Protein AF-A0A936U3F9-F1 (afdb_monomer_lite)

pLDDT: mean 89.73, std 9.62, range [52.22, 98.62]

Sequence (298 aa):
MALIRFLLDQEIAARRAGSDRVAGDTLSVLSILLMELGDASDTSRFWRAKRANFDTWAGGYDIEFVFTWCSASEVLQLLLPDAMSDEVAVLQSRITAPDPDAQAVWRSEVAARYPRSLSTFDDDTAELWAELFGDREGQERFGLLNAPTAESRAYLYRRLERFGDAMLCWQEAAKQATTSWDKVSHLSNAISDAAKAGVVSLEDVAEIDRLRADIPSWQQVGLGRSATQGCYELAIASTDPKIGRPLWQTAERWRAGLTSFSLVGLEAAREAAARWGDPADVARLDVAVEAERARIAR

Radius of gyration: 23.7 Å; chains: 1; bounding box: 53×41×67 Å

Secondary structure (DSSP, 8-state):
-HHHHHHHHHHHHHHHHSS--S--HHHHHHHHHHHHH--GGGHHHHHHHHHHSS-TTTSSS-GGGTTSS--HHHHHHHHGGG--HHHHHHHHHH--PPPHHHHHHHHHHHHHTS-SSGGG--HHHHHHHHHHTT-HHHIIIIIITT--SHHHHHHHHHHTT-HHHHHHHHHHHHHH--SHHHHHHHHHHHHHHHHHHT---SHHHHHHHHHGGG-TTTTTSHHHHHHHHHHHHHHHH---HHHHHHHHHHHHHHHTT-S---HHHHHHHHHHHHHHS-HHHHHHHHHHHHHHHHHHT-

Structure (mmCIF, N/CA/C/O backbone):
data_AF-A0A936U3F9-F1
#
_entry.id   AF-A0A936U3F9-F1
#
loop_
_atom_site.group_PDB
_atom_site.id
_atom_site.type_symbol
_atom_site.label_atom_id
_atom_site.label_alt_id
_atom_site.label_comp_id
_atom_site.label_asym_id
_atom_site.label_entity_id
_atom_site.label_seq_id
_atom_site.pdbx_PDB_ins_code
_atom_site.Cartn_x
_atom_site.Cartn_y
_atom_site.Cartn_z
_atom_site.occupancy
_atom_site.B_iso_or_equiv
_atom_site.auth_seq_id
_atom_site.auth_comp_id
_atom_site.auth_asym_id
_atom_site.auth_atom_id
_atom_site.pdbx_PDB_model_num
ATOM 1 N N . MET A 1 1 ? -24.079 -10.688 25.583 1.00 89.31 1 MET A N 1
ATOM 2 C CA . MET A 1 1 ? -22.648 -10.716 25.966 1.00 89.31 1 MET A CA 1
ATOM 3 C C . MET A 1 1 ? -21.922 -12.023 25.720 1.00 89.31 1 MET A C 1
ATOM 5 O O . MET A 1 1 ? -20.872 -11.966 25.097 1.00 89.31 1 MET A O 1
ATOM 9 N N . ALA A 1 2 ? -22.442 -13.181 26.147 1.00 93.31 2 ALA A N 1
ATOM 10 C CA . ALA A 1 2 ? -21.751 -14.464 25.946 1.00 93.31 2 ALA A CA 1
ATOM 11 C C . ALA A 1 2 ? -21.362 -14.728 24.477 1.00 93.31 2 ALA A C 1
ATOM 13 O O . ALA A 1 2 ? -20.240 -15.143 24.215 1.00 93.31 2 ALA A O 1
ATOM 14 N N . LEU A 1 3 ? -22.249 -14.397 23.529 1.00 94.19 3 LEU A N 1
ATOM 15 C CA . LEU A 1 3 ? -21.968 -14.513 22.096 1.00 94.19 3 LEU A CA 1
ATOM 16 C C . LEU A 1 3 ? -20.797 -13.626 21.643 1.00 94.19 3 LEU A C 1
ATOM 18 O O . LEU A 1 3 ? -19.905 -14.119 20.971 1.00 94.19 3 LEU A O 1
ATOM 22 N N . ILE A 1 4 ? -20.762 -12.347 22.034 1.00 94.56 4 ILE A N 1
ATOM 23 C CA . ILE A 1 4 ? -19.692 -11.414 21.631 1.00 94.56 4 ILE A CA 1
ATOM 24 C C . ILE A 1 4 ? -18.344 -11.878 22.199 1.00 94.56 4 ILE A C 1
ATOM 26 O O . ILE A 1 4 ? -17.363 -11.947 21.466 1.00 94.56 4 ILE A O 1
ATOM 30 N N . ARG A 1 5 ? -18.309 -12.271 23.482 1.00 96.38 5 ARG A N 1
ATOM 31 C CA . ARG A 1 5 ? -17.107 -12.837 24.120 1.00 96.38 5 ARG A CA 1
ATOM 32 C C . ARG A 1 5 ? -16.627 -14.091 23.387 1.00 96.38 5 ARG A C 1
ATOM 34 O O . ARG A 1 5 ? -15.444 -14.193 23.087 1.00 96.38 5 ARG A O 1
ATOM 41 N N . PHE A 1 6 ? -17.546 -15.002 23.060 1.00 95.75 6 PHE A N 1
ATOM 42 C CA . PHE A 1 6 ? -17.245 -16.211 22.295 1.00 95.75 6 PHE A CA 1
ATOM 43 C C . PHE A 1 6 ? -16.670 -15.889 20.910 1.00 95.75 6 PHE A C 1
ATOM 45 O O . PHE A 1 6 ? -15.622 -16.423 20.562 1.00 95.75 6 PHE A O 1
ATOM 52 N N . LEU A 1 7 ? -17.314 -15.000 20.146 1.00 94.94 7 LEU A N 1
ATOM 53 C CA . LEU A 1 7 ? -16.853 -14.596 18.816 1.00 94.94 7 LEU A CA 1
ATOM 54 C C . LEU A 1 7 ? -15.467 -13.943 18.873 1.00 94.94 7 LEU A C 1
ATOM 56 O O . LEU A 1 7 ? -14.615 -14.275 18.055 1.00 94.94 7 LEU A O 1
ATOM 60 N N . LEU A 1 8 ? -15.207 -13.086 19.866 1.00 93.62 8 LEU A N 1
ATOM 61 C CA . LEU A 1 8 ? -13.884 -12.489 20.046 1.00 93.62 8 LEU A CA 1
ATOM 62 C C . LEU A 1 8 ? -12.828 -13.548 20.381 1.00 93.62 8 LEU A C 1
ATOM 64 O O . LEU A 1 8 ? -11.743 -13.536 19.808 1.00 93.62 8 LEU A O 1
ATOM 68 N N . ASP A 1 9 ? -13.139 -14.487 21.278 1.00 94.44 9 ASP A N 1
ATOM 69 C CA . ASP A 1 9 ? -12.225 -15.582 21.613 1.00 94.44 9 ASP A CA 1
ATOM 70 C C . ASP A 1 9 ? -11.929 -16.469 20.371 1.00 94.44 9 ASP A C 1
ATOM 72 O O . ASP A 1 9 ? -10.783 -16.892 20.192 1.00 94.44 9 ASP A O 1
ATOM 76 N N . GLN A 1 10 ? -12.906 -16.697 19.477 1.00 92.75 10 GLN A N 1
ATOM 77 C CA . GLN A 1 10 ? -12.688 -17.403 18.200 1.00 92.75 10 GLN A CA 1
ATOM 78 C C . GLN A 1 10 ? -11.805 -16.608 17.231 1.00 92.75 10 GLN A C 1
ATOM 80 O O . GLN A 1 10 ? -10.872 -17.165 16.658 1.00 92.75 10 GLN A O 1
ATOM 85 N N . GLU A 1 11 ? -12.057 -15.309 17.084 1.00 89.81 11 GLU A N 1
ATOM 86 C CA . GLU A 1 11 ? -11.277 -14.427 16.212 1.00 89.81 11 GLU A CA 1
ATOM 87 C C . GLU A 1 11 ? -9.805 -14.356 16.654 1.00 89.81 11 GLU A C 1
ATOM 89 O O . GLU A 1 11 ? -8.883 -14.473 15.844 1.00 89.81 11 GLU A O 1
ATOM 94 N N . ILE A 1 12 ? -9.560 -14.254 17.965 1.00 89.88 12 ILE A N 1
ATOM 95 C CA . ILE A 1 12 ? -8.213 -14.314 18.551 1.00 89.88 12 ILE A CA 1
ATOM 96 C C . ILE A 1 12 ? -7.532 -15.649 18.220 1.00 89.88 12 ILE A C 1
ATOM 98 O O . ILE A 1 12 ? -6.347 -15.671 17.875 1.00 89.88 12 ILE A O 1
ATOM 102 N N . ALA A 1 13 ? -8.253 -16.768 18.338 1.00 89.06 13 ALA A N 1
ATOM 103 C CA . ALA A 1 13 ? -7.715 -18.093 18.042 1.00 89.06 13 ALA A CA 1
ATOM 104 C C . ALA A 1 13 ? -7.367 -18.251 16.552 1.00 89.06 13 ALA A C 1
ATOM 106 O O . ALA A 1 13 ? -6.269 -18.711 16.233 1.00 89.06 13 ALA A O 1
ATOM 107 N N . ALA A 1 14 ? -8.253 -17.809 15.654 1.00 85.25 14 ALA A N 1
ATOM 108 C CA . ALA A 1 14 ? -8.037 -17.842 14.210 1.00 85.25 14 ALA A CA 1
ATOM 109 C C . ALA A 1 14 ? -6.782 -17.053 13.809 1.00 85.25 14 ALA A C 1
ATOM 111 O O . ALA A 1 14 ? -5.931 -17.564 13.083 1.00 85.25 14 ALA A O 1
ATOM 112 N N . ARG A 1 15 ? -6.598 -15.852 14.366 1.00 82.38 15 ARG A N 1
ATOM 113 C CA . ARG A 1 15 ? -5.429 -14.995 14.096 1.00 82.38 15 ARG A CA 1
ATOM 114 C C . ARG A 1 15 ? -4.112 -15.599 14.552 1.00 82.38 15 ARG A C 1
ATOM 116 O O . ARG A 1 15 ? -3.107 -15.486 13.860 1.00 82.38 15 ARG A O 1
ATOM 123 N N . ARG A 1 16 ? -4.108 -16.273 15.703 1.00 81.25 16 ARG A N 1
ATOM 124 C CA . ARG A 1 16 ? -2.914 -16.980 16.194 1.00 81.25 16 ARG A CA 1
ATOM 125 C C . ARG A 1 16 ? -2.522 -18.150 15.293 1.00 81.25 16 ARG A C 1
ATOM 127 O O . ARG A 1 16 ? -1.336 -18.458 15.201 1.00 81.25 16 ARG A O 1
ATOM 134 N N . ALA A 1 17 ? -3.503 -18.792 14.661 1.00 81.19 17 ALA A N 1
ATOM 135 C CA . ALA A 1 17 ? -3.292 -19.919 13.760 1.00 81.19 17 ALA A CA 1
ATOM 136 C C . ALA A 1 17 ? -2.986 -19.500 12.308 1.00 81.19 17 ALA A C 1
ATOM 138 O O . ALA A 1 17 ? -2.333 -20.255 11.591 1.00 81.19 17 ALA A O 1
ATOM 139 N N . GLY A 1 18 ? -3.452 -18.326 11.871 1.00 69.44 18 GLY A N 1
ATOM 140 C CA . GLY A 1 18 ? -3.314 -17.840 10.497 1.00 69.44 18 GLY A CA 1
ATOM 141 C C . GLY A 1 18 ? -1.923 -17.302 10.135 1.00 69.44 18 GLY A C 1
ATOM 142 O O . GLY A 1 18 ? -1.157 -16.850 10.993 1.00 69.44 18 GLY A O 1
ATOM 143 N N . SER A 1 19 ? -1.613 -17.324 8.833 1.00 56.56 19 SER A N 1
ATOM 144 C CA . SER A 1 19 ? -0.482 -16.594 8.233 1.00 56.56 19 SER A CA 1
ATOM 145 C C . SER A 1 19 ? -0.726 -15.083 8.202 1.00 56.56 19 SER A C 1
ATOM 147 O O . SER A 1 19 ? 0.216 -14.303 8.330 1.00 56.56 19 SER A O 1
ATOM 149 N N . ASP A 1 20 ? -1.996 -14.679 8.109 1.00 56.88 20 ASP A N 1
ATOM 150 C CA . ASP A 1 20 ? -2.418 -13.291 7.938 1.00 56.88 20 ASP A CA 1
ATOM 151 C C . ASP A 1 20 ? -2.760 -12.695 9.303 1.00 56.88 20 ASP A C 1
ATOM 153 O O . ASP A 1 20 ? -3.901 -12.641 9.759 1.00 56.88 20 ASP A O 1
ATOM 157 N N . ARG A 1 21 ? -1.710 -12.297 10.015 1.00 56.66 21 ARG A N 1
ATOM 158 C CA . ARG A 1 21 ? -1.782 -11.833 11.403 1.00 56.66 21 ARG A CA 1
ATOM 159 C C . ARG A 1 21 ? -2.137 -10.343 11.545 1.00 56.66 21 ARG A C 1
ATOM 161 O O . ARG A 1 21 ? -1.856 -9.789 12.596 1.00 56.66 21 ARG A O 1
ATOM 168 N N . VAL A 1 22 ? -2.719 -9.684 10.539 1.00 59.09 22 VAL A N 1
ATOM 169 C CA . VAL A 1 22 ? -3.069 -8.242 10.565 1.00 59.09 22 VAL A CA 1
ATOM 170 C C . VAL A 1 22 ? -4.468 -8.045 11.143 1.00 59.09 22 VAL A C 1
ATOM 172 O O . VAL A 1 22 ? -5.396 -8.670 10.635 1.00 59.09 22 VAL A O 1
ATOM 175 N N . ALA A 1 23 ? -4.645 -7.204 12.176 1.00 60.22 23 ALA A N 1
ATOM 176 C CA . ALA A 1 23 ? -5.969 -6.829 12.705 1.00 60.22 23 ALA A CA 1
ATOM 177 C C . ALA A 1 23 ? -6.926 -6.441 11.571 1.00 60.22 23 ALA A C 1
ATOM 179 O O . ALA A 1 23 ? -6.636 -5.553 10.782 1.00 60.22 23 ALA A O 1
ATOM 180 N N . GLY A 1 24 ? -8.049 -7.147 11.500 1.00 69.88 24 GLY A N 1
ATOM 181 C CA . GLY A 1 24 ? -9.120 -6.897 10.547 1.00 69.88 24 GLY A CA 1
ATOM 182 C C . GLY A 1 24 ? -10.350 -6.382 11.275 1.00 69.88 24 GLY A C 1
ATOM 183 O O . GLY A 1 24 ? -10.469 -6.516 12.497 1.00 69.88 24 GLY A O 1
ATOM 184 N N . ASP A 1 25 ? -11.281 -5.831 10.514 1.00 76.25 25 ASP A N 1
ATOM 185 C CA . ASP A 1 25 ? -12.417 -5.076 11.040 1.00 76.25 25 ASP A CA 1
ATOM 186 C C . ASP A 1 25 ? -13.327 -5.886 11.970 1.00 76.25 25 ASP A C 1
ATOM 188 O O . ASP A 1 25 ? -13.874 -5.344 12.928 1.00 76.25 25 ASP A O 1
ATOM 192 N N . THR A 1 26 ? -13.418 -7.207 11.781 1.00 83.62 26 THR A N 1
ATOM 193 C CA . THR A 1 26 ? -14.145 -8.107 12.693 1.00 83.62 26 THR A CA 1
ATOM 194 C C . THR A 1 26 ? -13.625 -8.022 14.129 1.00 83.62 26 THR A C 1
ATOM 196 O O . THR A 1 26 ? -14.420 -7.965 15.068 1.00 83.62 26 THR A O 1
ATOM 199 N N . LEU A 1 27 ? -12.301 -7.973 14.314 1.00 86.19 27 LEU A N 1
ATOM 200 C CA . LEU A 1 27 ? -11.689 -7.857 15.637 1.00 86.19 27 LEU A CA 1
ATOM 201 C C . LEU A 1 27 ? -12.043 -6.508 16.279 1.00 86.19 27 LEU A C 1
ATOM 203 O O . LEU A 1 27 ? -12.417 -6.469 17.448 1.00 86.19 27 LEU A O 1
ATOM 207 N N . SER A 1 28 ? -11.990 -5.426 15.499 1.00 85.19 28 SER A N 1
ATOM 208 C CA . SER A 1 28 ? -12.342 -4.074 15.944 1.00 85.19 28 SER A CA 1
ATOM 209 C C . SER A 1 28 ? -13.814 -3.973 16.352 1.00 85.19 28 SER A C 1
ATOM 211 O O . SER A 1 28 ? -14.105 -3.523 17.457 1.00 85.19 28 SER A O 1
ATOM 213 N N . VAL A 1 29 ? -14.743 -4.464 15.524 1.00 86.81 29 VAL A N 1
ATOM 214 C CA . VAL A 1 29 ? -16.188 -4.460 15.821 1.00 86.81 29 VAL A CA 1
ATOM 215 C C . VAL A 1 29 ? -16.491 -5.217 17.112 1.00 86.81 29 VAL A C 1
ATOM 217 O O . VAL A 1 29 ? -17.184 -4.703 17.991 1.00 86.81 29 VAL A O 1
ATOM 220 N N . LEU A 1 30 ? -15.958 -6.433 17.262 1.00 91.25 30 LEU A N 1
ATOM 221 C CA . LEU A 1 30 ? -16.175 -7.242 18.463 1.00 91.25 30 LEU A CA 1
ATOM 222 C C . LEU A 1 30 ? -15.598 -6.565 19.710 1.00 91.25 30 LEU A C 1
ATOM 224 O O . LEU A 1 30 ? -16.228 -6.600 20.771 1.00 91.25 30 LEU A O 1
ATOM 228 N N . SER A 1 31 ? -14.440 -5.918 19.582 1.00 91.69 31 SER A N 1
ATOM 229 C CA . SER A 1 31 ? -13.827 -5.189 20.686 1.00 91.69 31 SER A CA 1
ATOM 230 C C . SER A 1 31 ? -14.610 -3.950 21.095 1.00 91.69 31 SER A C 1
ATOM 232 O O . SER A 1 31 ? -14.744 -3.703 22.289 1.00 91.69 31 SER A O 1
ATOM 234 N N . ILE A 1 32 ? -15.201 -3.224 20.149 1.00 90.31 32 ILE A N 1
ATOM 235 C CA . ILE A 1 32 ? -16.073 -2.074 20.430 1.00 90.31 32 ILE A CA 1
ATOM 236 C C . ILE A 1 32 ? -17.354 -2.526 21.121 1.00 90.31 32 ILE A C 1
ATOM 238 O O . ILE A 1 32 ? -17.745 -1.957 22.136 1.00 90.31 32 ILE A O 1
ATOM 242 N N . LEU A 1 33 ? -17.971 -3.606 20.639 1.00 90.56 33 LEU A N 1
ATOM 243 C CA . LEU A 1 33 ? -19.152 -4.175 21.285 1.00 90.56 33 LEU A CA 1
ATOM 244 C C . LEU A 1 33 ? -18.857 -4.621 22.723 1.00 90.56 33 LEU A C 1
ATOM 246 O O . LEU A 1 33 ? -19.692 -4.428 23.607 1.00 90.56 33 LEU A O 1
ATOM 250 N N . LEU A 1 34 ? -17.678 -5.200 22.984 1.00 93.50 34 LEU A N 1
ATOM 251 C CA . LEU A 1 34 ? -17.257 -5.481 24.357 1.00 93.50 34 LEU A CA 1
ATOM 252 C C . LEU A 1 34 ? -16.948 -4.208 25.136 1.00 93.50 34 LEU A C 1
ATOM 254 O O . LEU A 1 34 ? -17.346 -4.143 26.286 1.00 93.50 34 LEU A O 1
ATOM 258 N N . MET A 1 35 ? -16.297 -3.207 24.547 1.00 92.00 35 MET A N 1
ATOM 259 C CA . MET A 1 35 ? -16.010 -1.921 25.191 1.00 92.00 35 MET A CA 1
ATOM 260 C C . MET A 1 35 ? -17.296 -1.255 25.711 1.00 92.00 35 MET A C 1
ATOM 262 O O . MET A 1 35 ? -17.306 -0.683 26.799 1.00 92.00 35 MET A O 1
ATOM 266 N N . GLU A 1 36 ? -18.388 -1.356 24.950 1.00 88.62 36 GLU A N 1
ATOM 267 C CA . GLU A 1 36 ? -19.678 -0.751 25.291 1.00 88.62 36 GLU A CA 1
ATOM 268 C C . GLU A 1 36 ? -20.531 -1.588 26.251 1.00 88.62 36 GLU A C 1
ATOM 270 O O . GLU A 1 36 ? -21.231 -1.029 27.095 1.00 88.62 36 GLU A O 1
ATOM 275 N N . LEU A 1 37 ? -20.519 -2.915 26.104 1.00 91.62 37 LEU A N 1
ATOM 276 C CA . LEU A 1 37 ? -21.472 -3.805 26.781 1.00 91.62 37 LEU A CA 1
ATOM 277 C C . LEU A 1 37 ? -20.826 -4.758 27.799 1.00 91.62 37 LEU A C 1
ATOM 279 O O . LEU A 1 37 ? -21.527 -5.521 28.470 1.00 91.62 37 LEU A O 1
ATOM 283 N N . GLY A 1 38 ? -19.499 -4.794 27.836 1.00 91.44 38 GLY A N 1
ATOM 284 C CA . GLY A 1 38 ? -18.689 -5.651 28.689 1.00 91.44 38 GLY A CA 1
ATOM 285 C C . GLY A 1 38 ? -18.312 -4.990 30.010 1.00 91.44 38 GLY A C 1
ATOM 286 O O . GLY A 1 38 ? -18.958 -4.057 30.485 1.00 91.44 38 GLY A O 1
ATOM 287 N N . ASP A 1 39 ? -17.266 -5.529 30.627 1.00 93.19 39 ASP A N 1
ATOM 288 C CA . ASP A 1 39 ? -16.786 -5.111 31.939 1.00 93.19 39 ASP A CA 1
ATOM 289 C C . ASP A 1 39 ? -15.276 -5.376 32.081 1.00 93.19 39 ASP A C 1
ATOM 291 O O . ASP A 1 39 ? -14.647 -5.980 31.211 1.00 93.19 39 ASP A O 1
ATOM 295 N N . ALA A 1 40 ? -14.690 -4.963 33.207 1.00 91.88 40 ALA A N 1
ATOM 296 C CA . ALA A 1 40 ? -13.257 -5.101 33.482 1.00 91.88 40 ALA A CA 1
ATOM 297 C C . ALA A 1 40 ? -12.706 -6.542 33.365 1.00 91.88 40 ALA A C 1
ATOM 299 O O . ALA A 1 40 ? -11.502 -6.717 33.173 1.00 91.88 40 ALA A O 1
ATOM 300 N N . SER A 1 41 ? -13.544 -7.587 33.432 1.00 90.75 41 SER A N 1
ATOM 301 C CA . SER A 1 41 ? -13.098 -8.972 33.209 1.00 90.75 41 SER A CA 1
ATOM 302 C C . SER A 1 41 ? -12.691 -9.250 31.754 1.00 90.75 41 SER A C 1
ATOM 304 O O . SER A 1 41 ? -11.958 -10.208 31.488 1.00 90.75 41 SER A O 1
ATOM 306 N N . ASP A 1 42 ? -13.107 -8.402 30.808 1.00 94.00 42 ASP A N 1
ATOM 307 C CA . ASP A 1 42 ? -12.761 -8.508 29.390 1.00 94.00 42 ASP A CA 1
ATOM 308 C C . ASP A 1 42 ? -11.392 -7.885 29.051 1.00 94.00 42 ASP A C 1
ATOM 310 O O . ASP A 1 42 ? -10.873 -8.107 27.956 1.00 94.00 42 ASP A O 1
ATOM 314 N N . THR A 1 43 ? -10.724 -7.214 29.996 1.00 92.12 43 THR A N 1
ATOM 315 C CA . THR A 1 43 ? -9.358 -6.678 29.825 1.00 92.12 43 THR A CA 1
ATOM 316 C C . THR A 1 43 ? -8.369 -7.746 29.337 1.00 92.12 43 THR A C 1
ATOM 318 O O . THR A 1 43 ? -7.569 -7.509 28.427 1.00 92.12 43 THR A O 1
ATOM 321 N N . SER A 1 44 ? -8.466 -8.972 29.864 1.00 90.62 44 SER A N 1
ATOM 322 C CA . SER A 1 44 ? -7.629 -10.096 29.423 1.00 90.62 44 SER A CA 1
ATOM 323 C C . SER A 1 44 ? -7.922 -10.532 27.979 1.00 90.62 44 SER A C 1
ATOM 325 O O . SER A 1 44 ? -7.025 -11.018 27.288 1.00 90.62 44 SER A O 1
ATOM 327 N N . ARG A 1 45 ? -9.155 -10.356 27.476 1.00 93.00 45 ARG A N 1
ATOM 328 C CA . ARG A 1 45 ? -9.504 -10.598 26.062 1.00 93.00 45 ARG A CA 1
ATOM 329 C C . ARG A 1 45 ? -8.831 -9.579 25.160 1.00 93.00 45 ARG A C 1
ATOM 331 O O . ARG A 1 45 ? -8.194 -9.979 24.190 1.00 93.00 45 ARG A O 1
ATOM 338 N N . PHE A 1 46 ? -8.901 -8.297 25.503 1.00 92.00 46 PHE A N 1
ATOM 339 C CA . PHE A 1 46 ? -8.253 -7.242 24.722 1.00 92.00 46 PHE A CA 1
ATOM 340 C C . PHE A 1 46 ? -6.736 -7.396 24.683 1.00 92.00 46 PHE A C 1
ATOM 342 O O . PHE A 1 46 ? -6.131 -7.238 23.625 1.00 92.00 46 PHE A O 1
ATOM 349 N N . TRP A 1 47 ? -6.119 -7.806 25.793 1.00 88.94 47 TRP A N 1
ATOM 350 C CA . TRP A 1 47 ? -4.695 -8.131 25.794 1.00 88.94 47 TRP A CA 1
ATOM 351 C C . TRP A 1 47 ? -4.370 -9.315 24.872 1.00 88.94 47 TRP A C 1
ATOM 353 O O . TRP A 1 47 ? -3.434 -9.260 24.069 1.00 88.94 47 TRP A O 1
ATOM 363 N N . ARG A 1 48 ? -5.173 -10.386 24.929 1.00 89.19 48 ARG A N 1
ATOM 364 C CA . ARG A 1 48 ? -5.009 -11.546 24.040 1.00 89.19 48 ARG A CA 1
ATOM 365 C C . ARG A 1 48 ? -5.201 -11.180 22.564 1.00 89.19 48 ARG A C 1
ATOM 367 O O . ARG A 1 48 ? -4.469 -11.734 21.743 1.00 89.19 48 ARG A O 1
ATOM 374 N N . ALA A 1 49 ? -6.109 -10.252 22.253 1.00 89.19 49 ALA A N 1
ATOM 375 C CA . ALA A 1 49 ? -6.324 -9.690 20.918 1.00 89.19 49 ALA A CA 1
ATOM 376 C C . ALA A 1 49 ? -5.125 -8.871 20.431 1.00 89.19 49 ALA A C 1
ATOM 378 O O . ALA A 1 49 ? -4.593 -9.165 19.361 1.00 89.19 49 ALA A O 1
ATOM 379 N N . LYS A 1 50 ? -4.626 -7.933 21.246 1.00 85.56 50 LYS A N 1
ATOM 380 C CA . LYS A 1 50 ? -3.419 -7.145 20.947 1.00 85.56 50 LYS A CA 1
ATOM 381 C C . LYS A 1 50 ? -2.236 -8.038 20.580 1.00 85.56 50 LYS A C 1
ATOM 383 O O . LYS A 1 50 ? -1.549 -7.787 19.596 1.00 85.56 50 LYS A O 1
ATOM 388 N N . ARG A 1 51 ? -2.042 -9.121 21.335 1.00 82.69 51 ARG A N 1
ATOM 389 C CA . ARG A 1 51 ? -0.968 -10.099 21.112 1.00 82.69 51 ARG A CA 1
ATOM 390 C C . ARG A 1 51 ? -1.170 -11.035 19.927 1.00 82.69 51 ARG A C 1
ATOM 392 O O . ARG A 1 51 ? -0.203 -11.627 19.461 1.00 82.69 51 ARG A O 1
ATOM 399 N N . ALA A 1 52 ? -2.406 -11.240 19.488 1.00 80.94 52 ALA A N 1
ATOM 400 C CA . ALA A 1 52 ? -2.683 -12.065 18.317 1.00 80.94 52 ALA A CA 1
ATOM 401 C C . ALA A 1 52 ? -2.356 -11.335 17.000 1.00 80.94 52 ALA A C 1
ATOM 403 O O . ALA A 1 52 ? -2.340 -11.972 15.952 1.00 80.94 52 ALA A O 1
ATOM 404 N N . ASN A 1 53 ? -2.087 -10.026 17.054 1.00 72.50 53 ASN A N 1
ATOM 405 C CA . ASN A 1 53 ? -1.762 -9.194 15.903 1.00 72.50 53 ASN A CA 1
ATOM 406 C C . ASN A 1 53 ? -0.235 -9.084 15.698 1.00 72.50 53 ASN A C 1
ATOM 408 O O . ASN A 1 53 ? 0.499 -8.831 16.657 1.00 72.50 53 ASN A O 1
ATOM 412 N N . PHE A 1 54 ? 0.229 -9.268 14.454 1.00 54.56 54 PHE A N 1
ATOM 413 C CA . PHE A 1 54 ? 1.647 -9.264 14.047 1.00 54.56 54 PHE A CA 1
ATOM 414 C C . PHE A 1 54 ? 2.351 -7.967 14.419 1.00 54.56 54 PHE A C 1
ATOM 416 O O . PHE A 1 54 ? 3.512 -7.979 14.822 1.00 54.56 54 PHE A O 1
ATOM 423 N N . ASP A 1 55 ? 1.616 -6.861 14.323 1.00 59.69 55 ASP A N 1
ATOM 424 C CA . ASP A 1 55 ? 2.104 -5.549 14.688 1.00 59.69 55 ASP A CA 1
ATOM 425 C C . ASP A 1 55 ? 1.622 -5.158 16.088 1.00 59.69 55 ASP A C 1
ATOM 427 O O . ASP A 1 55 ? 0.785 -4.277 16.311 1.00 59.69 55 ASP A O 1
ATOM 431 N N . THR A 1 56 ? 2.139 -5.885 17.078 1.00 54.53 56 THR A N 1
ATOM 432 C CA . THR A 1 56 ? 1.753 -5.702 18.478 1.00 54.53 56 THR A CA 1
ATOM 433 C C . THR A 1 56 ? 2.082 -4.282 18.976 1.00 54.53 56 THR A C 1
ATOM 435 O O . THR A 1 56 ? 1.537 -3.878 19.999 1.00 54.53 56 THR A O 1
ATOM 438 N N . TRP A 1 57 ? 2.897 -3.481 18.266 1.00 55.94 57 TRP A N 1
ATOM 439 C CA . TRP A 1 57 ? 3.428 -2.209 18.784 1.00 55.94 57 TRP A CA 1
ATOM 440 C C . TRP A 1 57 ? 3.477 -1.015 17.811 1.00 55.94 57 TRP A C 1
ATOM 442 O O . TRP A 1 57 ? 3.656 0.094 18.303 1.00 55.94 57 TRP A O 1
ATOM 452 N N . ALA A 1 58 ? 3.317 -1.189 16.495 1.00 52.22 58 ALA A N 1
ATOM 453 C CA . ALA A 1 58 ? 3.463 -0.127 15.486 1.00 52.22 58 ALA A CA 1
ATOM 454 C C . ALA A 1 58 ? 2.209 0.150 14.624 1.00 52.22 58 ALA A C 1
ATOM 456 O O . ALA A 1 58 ? 2.234 1.075 13.815 1.00 52.22 58 ALA A O 1
ATOM 457 N N . GLY A 1 59 ? 1.088 -0.536 14.871 1.00 56.19 59 GLY A N 1
ATOM 458 C CA . GLY A 1 59 ? -0.201 -0.203 14.257 1.00 56.19 59 GLY A CA 1
ATOM 459 C C . GLY A 1 59 ? -1.022 -1.440 13.921 1.00 56.19 59 GLY A C 1
ATOM 460 O O . GLY A 1 59 ? -0.613 -2.285 13.138 1.00 56.19 59 GLY A O 1
ATOM 461 N N . GLY A 1 60 ? -2.208 -1.569 14.514 1.00 70.38 60 GLY A N 1
ATOM 462 C CA . GLY A 1 60 ? -3.151 -2.597 14.085 1.00 70.38 60 GLY A CA 1
ATOM 463 C C . GLY A 1 60 ? -4.280 -2.840 15.074 1.00 70.38 60 GLY A C 1
ATOM 464 O O . GLY A 1 60 ? -5.435 -2.655 14.728 1.00 70.38 60 GLY A O 1
ATOM 465 N N . TYR A 1 61 ? -3.963 -3.260 16.303 1.00 82.75 61 TYR A N 1
ATOM 466 C CA . TYR A 1 61 ? -4.958 -3.339 17.379 1.00 82.75 61 TYR A CA 1
ATOM 467 C C . TYR A 1 61 ? -4.659 -2.255 18.403 1.00 82.75 61 TYR A C 1
ATOM 469 O O . TYR A 1 61 ? -3.552 -2.229 18.950 1.00 82.75 61 TYR A O 1
ATOM 477 N N . ASP A 1 62 ? -5.630 -1.393 18.660 1.00 86.75 62 ASP A N 1
ATOM 478 C CA . ASP A 1 62 ? -5.479 -0.248 19.554 1.00 86.75 62 ASP A CA 1
ATOM 479 C C . ASP A 1 62 ? -5.262 -0.730 20.993 1.00 86.75 62 ASP A C 1
ATOM 481 O O . ASP A 1 62 ? -6.020 -1.542 21.536 1.00 86.75 62 ASP A O 1
ATOM 485 N N . ILE A 1 63 ? -4.165 -0.287 21.611 1.00 86.50 63 ILE A N 1
ATOM 486 C CA . ILE A 1 63 ? -3.824 -0.696 22.982 1.00 86.50 63 ILE A CA 1
ATOM 487 C C . ILE A 1 63 ? -4.826 -0.114 23.988 1.00 86.50 63 ILE A C 1
ATOM 489 O O . ILE A 1 63 ? -5.082 -0.704 25.035 1.00 86.50 63 ILE A O 1
ATOM 493 N N . GLU A 1 64 ? -5.449 0.996 23.620 1.00 90.19 64 GLU A N 1
ATOM 494 C CA . GLU A 1 64 ? -6.482 1.737 24.323 1.00 90.19 64 GLU A CA 1
ATOM 495 C C . GLU A 1 64 ? -7.675 0.853 24.717 1.00 90.19 64 GLU A C 1
ATOM 497 O O . GLU A 1 64 ? -8.280 1.087 25.767 1.00 90.19 64 GLU A O 1
ATOM 502 N N . PHE A 1 65 ? -7.978 -0.213 23.957 1.00 91.00 65 PHE A N 1
ATOM 503 C CA . PHE A 1 65 ? -8.991 -1.196 24.355 1.00 91.00 65 PHE A CA 1
ATOM 504 C C . PHE A 1 65 ? -8.647 -1.849 25.699 1.00 91.00 65 PHE A C 1
ATOM 506 O O . PHE A 1 65 ? -9.523 -1.983 26.552 1.00 91.00 65 PHE A O 1
ATOM 513 N N . VAL A 1 66 ? -7.380 -2.208 25.932 1.00 91.06 66 VAL A N 1
ATOM 514 C CA . VAL A 1 66 ? -6.922 -2.856 27.179 1.00 91.06 66 VAL A CA 1
ATOM 515 C C . VAL A 1 66 ? -7.172 -1.962 28.397 1.00 91.06 66 VAL A C 1
ATOM 517 O O . VAL A 1 66 ? -7.459 -2.461 29.482 1.00 91.06 66 VAL A O 1
ATOM 520 N N . PHE A 1 67 ? -7.137 -0.644 28.210 1.00 91.25 67 PHE A N 1
ATOM 521 C CA . PHE A 1 67 ? -7.336 0.351 29.264 1.00 91.25 67 PHE A CA 1
ATOM 522 C C . PHE A 1 67 ? -8.771 0.894 29.326 1.00 91.25 67 PHE A C 1
ATOM 524 O O . PHE A 1 67 ? -9.026 1.922 29.952 1.00 91.25 67 PHE A O 1
ATOM 531 N N . THR A 1 68 ? -9.740 0.219 28.697 1.00 90.69 68 THR A N 1
ATOM 532 C CA . THR A 1 68 ? -11.136 0.690 28.668 1.00 90.69 68 THR A CA 1
ATOM 533 C C . THR A 1 68 ? -11.711 0.892 30.076 1.00 90.69 68 THR A C 1
ATOM 535 O O . THR A 1 68 ? -12.348 1.911 30.355 1.00 90.69 68 THR A O 1
ATOM 538 N N . TRP A 1 69 ? -11.489 -0.061 30.979 1.00 90.69 69 TRP A N 1
ATOM 539 C CA . TRP A 1 69 ? -12.079 -0.030 32.325 1.00 90.69 69 TRP A CA 1
ATOM 540 C C . TRP A 1 69 ? -11.053 0.006 33.449 1.00 90.69 69 TRP A C 1
ATOM 542 O O . TRP A 1 69 ? -11.426 0.209 34.599 1.00 90.69 69 TRP A O 1
ATOM 552 N N . CYS A 1 70 ? -9.784 -0.222 33.129 1.00 89.69 70 CYS A N 1
ATOM 553 C CA . CYS A 1 70 ? -8.730 -0.434 34.105 1.00 89.69 70 CYS A CA 1
ATOM 554 C C . CYS A 1 70 ? -7.612 0.584 33.893 1.00 89.69 70 CYS A C 1
ATOM 556 O O . CYS A 1 70 ? -7.173 0.820 32.767 1.00 89.69 70 CYS A O 1
ATOM 558 N N . SER A 1 71 ? -7.105 1.136 34.990 1.00 88.69 71 SER A N 1
ATOM 559 C CA . SER A 1 71 ? -5.827 1.847 35.008 1.00 88.69 71 SER A CA 1
ATOM 560 C C . SER A 1 71 ? -4.670 0.900 34.668 1.00 88.69 71 SER A C 1
ATOM 562 O O . SER A 1 71 ? -4.797 -0.320 34.776 1.00 88.69 71 SER A O 1
ATOM 564 N N . ALA A 1 72 ? -3.496 1.439 34.325 1.00 86.19 72 ALA A N 1
ATOM 565 C CA . ALA A 1 72 ? -2.320 0.606 34.051 1.00 86.19 72 ALA A CA 1
ATOM 566 C C . ALA A 1 72 ? -1.955 -0.341 35.204 1.00 86.19 72 ALA A C 1
ATOM 568 O O . ALA A 1 72 ? -1.606 -1.494 34.961 1.00 86.19 72 ALA A O 1
ATOM 569 N N . SER A 1 73 ? -2.085 0.116 36.453 1.00 87.25 73 SER A N 1
ATOM 570 C CA . SER A 1 73 ? -1.821 -0.721 37.629 1.00 87.25 73 SER A CA 1
ATOM 571 C C . SER A 1 73 ? -2.795 -1.900 37.712 1.00 87.25 73 SER A C 1
ATOM 573 O O . SER A 1 73 ? -2.375 -3.035 37.923 1.00 87.25 73 SER A O 1
ATOM 575 N N . GLU A 1 74 ? -4.086 -1.657 37.479 1.00 90.44 74 GLU A N 1
ATOM 576 C CA . GLU A 1 74 ? -5.116 -2.702 37.491 1.00 90.44 74 GLU A CA 1
ATOM 577 C C . GLU A 1 74 ? -4.954 -3.671 36.317 1.00 90.44 74 GLU A C 1
ATOM 579 O O . GLU A 1 74 ? -5.057 -4.879 36.506 1.00 90.44 74 GLU A O 1
ATOM 584 N N . VAL A 1 75 ? -4.621 -3.172 35.121 1.00 89.50 75 VAL A N 1
ATOM 585 C CA . VAL A 1 75 ? -4.283 -4.017 33.965 1.00 89.50 75 VAL A CA 1
ATOM 586 C C . VAL A 1 75 ? -3.119 -4.946 34.310 1.00 89.50 75 VAL A C 1
ATOM 588 O O . VAL A 1 75 ? -3.212 -6.150 34.089 1.00 89.50 75 VAL A O 1
ATOM 591 N N . LEU A 1 76 ? -2.038 -4.427 34.898 1.00 87.75 76 LEU A N 1
ATOM 592 C CA . LEU A 1 76 ? -0.905 -5.257 35.310 1.00 87.75 76 LEU A CA 1
ATOM 593 C C . LEU A 1 76 ? -1.316 -6.299 36.357 1.00 87.75 76 LEU A C 1
ATOM 595 O O . LEU A 1 76 ? -0.945 -7.461 36.224 1.00 87.75 76 LEU A O 1
ATOM 599 N N . GLN A 1 77 ? -2.119 -5.928 37.356 1.00 88.25 77 GLN A N 1
ATOM 600 C CA . GLN A 1 77 ? -2.624 -6.875 38.359 1.00 88.25 77 GLN A CA 1
ATOM 601 C C . GLN A 1 77 ? -3.476 -7.991 37.745 1.00 88.25 77 GLN A C 1
ATOM 603 O O . GLN A 1 77 ? -3.411 -9.126 38.212 1.00 88.25 77 GLN A O 1
ATOM 608 N N . LEU A 1 78 ? -4.245 -7.686 36.697 1.00 86.44 78 LEU A N 1
ATOM 609 C CA . LEU A 1 78 ? -5.072 -8.660 35.986 1.00 86.44 78 LEU A CA 1
ATOM 610 C C . LEU A 1 78 ? -4.258 -9.575 35.065 1.00 86.44 78 LEU A C 1
ATOM 612 O O . LEU A 1 78 ? -4.629 -10.730 34.886 1.00 86.44 78 LEU A O 1
ATOM 616 N N . LEU A 1 79 ? -3.182 -9.072 34.455 1.00 86.56 79 LEU A N 1
ATOM 617 C CA . LEU A 1 79 ? -2.429 -9.807 33.434 1.00 86.56 79 LEU A CA 1
ATOM 618 C C . LEU A 1 79 ? -1.227 -10.579 33.988 1.00 86.56 79 LEU A C 1
ATOM 620 O O . LEU A 1 79 ? -0.890 -11.631 33.453 1.00 86.56 79 LEU A O 1
ATOM 624 N N . LEU A 1 80 ? -0.570 -10.076 35.037 1.00 85.06 80 LEU A N 1
ATOM 625 C CA . LEU A 1 80 ? 0.643 -10.685 35.596 1.00 85.06 80 LEU A CA 1
ATOM 626 C C . LEU A 1 80 ? 0.460 -12.115 36.141 1.00 85.06 80 LEU A C 1
ATOM 628 O O . LEU A 1 80 ? 1.390 -12.898 35.960 1.00 85.06 80 LEU A O 1
ATOM 632 N N . PRO A 1 81 ? -0.667 -12.496 36.779 1.00 84.25 81 PRO A N 1
ATOM 633 C CA . PRO A 1 81 ? -0.840 -13.856 37.299 1.00 84.25 81 PRO A CA 1
ATOM 634 C C . PRO A 1 81 ? -0.769 -14.948 36.224 1.00 84.25 81 PRO A C 1
ATOM 636 O O . PRO A 1 81 ? -0.292 -16.044 36.505 1.00 84.25 81 PRO A O 1
ATOM 639 N N . ASP A 1 82 ? -1.198 -14.625 35.001 1.00 78.38 82 ASP A N 1
ATOM 640 C CA . ASP A 1 82 ? -1.251 -15.549 33.863 1.00 78.38 82 ASP A CA 1
ATOM 641 C C . ASP A 1 82 ? -0.115 -15.307 32.846 1.00 78.38 82 ASP A C 1
ATOM 643 O O . ASP A 1 82 ? -0.084 -15.931 31.782 1.00 78.38 82 ASP A O 1
ATOM 647 N N . ALA A 1 83 ? 0.811 -14.386 33.140 1.00 78.31 83 ALA A N 1
ATOM 648 C CA . ALA A 1 83 ? 1.900 -14.014 32.243 1.00 78.31 83 ALA A CA 1
ATOM 649 C C . ALA A 1 83 ? 3.059 -15.019 32.299 1.00 78.31 83 ALA A C 1
ATOM 651 O O . ALA A 1 83 ? 3.504 -15.441 33.369 1.00 78.31 83 ALA A O 1
ATOM 652 N N . MET A 1 84 ? 3.619 -15.342 31.133 1.00 75.75 84 MET A N 1
ATOM 653 C CA . MET A 1 84 ? 4.876 -16.089 31.059 1.00 75.75 84 MET A CA 1
ATOM 654 C C . MET A 1 84 ? 6.053 -15.237 31.568 1.00 75.75 84 MET A C 1
ATOM 656 O O . MET A 1 84 ? 6.017 -14.008 31.535 1.00 75.75 84 MET A O 1
ATOM 660 N N . SER A 1 85 ? 7.125 -15.887 32.034 1.00 70.25 85 SER A N 1
ATOM 661 C CA . SER A 1 85 ? 8.300 -15.216 32.625 1.00 70.25 85 SER A CA 1
ATOM 662 C C . SER A 1 85 ? 8.921 -14.132 31.733 1.00 70.25 85 SER A C 1
ATOM 664 O O . SER A 1 85 ? 9.446 -13.146 32.245 1.00 70.25 85 SER A O 1
ATOM 666 N N . ASP A 1 86 ? 8.912 -14.324 30.421 1.00 71.56 86 ASP A N 1
ATOM 667 C CA . ASP A 1 86 ? 9.408 -13.390 29.408 1.00 71.56 86 ASP A CA 1
ATOM 668 C C . ASP A 1 86 ? 8.418 -12.248 29.116 1.00 71.56 86 ASP A C 1
ATOM 670 O O . ASP A 1 86 ? 8.820 -11.148 28.735 1.00 71.56 86 ASP A O 1
ATOM 674 N N . GLU A 1 87 ? 7.128 -12.465 29.368 1.00 72.50 87 GLU A N 1
ATOM 675 C CA . GLU A 1 87 ? 6.065 -11.474 29.187 1.00 72.50 87 GLU A CA 1
ATOM 676 C C . GLU A 1 87 ? 6.003 -10.466 30.332 1.00 72.50 87 GLU A C 1
ATOM 678 O O . GLU A 1 87 ? 5.661 -9.309 30.101 1.00 72.50 87 GLU A O 1
ATOM 683 N N . VAL A 1 88 ? 6.381 -10.863 31.550 1.00 75.69 88 VAL A N 1
ATOM 684 C CA . VAL A 1 88 ? 6.378 -9.980 32.729 1.00 75.69 88 VAL A CA 1
ATOM 685 C C . VAL A 1 88 ? 7.208 -8.719 32.482 1.00 75.69 88 VAL A C 1
ATOM 687 O O . VAL A 1 88 ? 6.735 -7.610 32.732 1.00 75.69 88 VAL A O 1
ATOM 690 N N . ALA A 1 89 ? 8.413 -8.867 31.924 1.00 74.38 89 ALA A N 1
ATOM 691 C CA . ALA A 1 89 ? 9.285 -7.735 31.619 1.00 74.38 89 ALA A CA 1
ATOM 692 C C . ALA A 1 89 ? 8.690 -6.819 30.534 1.00 74.38 89 ALA A C 1
ATOM 694 O O . ALA A 1 89 ? 8.825 -5.596 30.604 1.00 74.38 89 ALA A O 1
ATOM 695 N N . VAL A 1 90 ? 7.999 -7.389 29.542 1.00 73.81 90 VAL A N 1
ATOM 696 C CA . VAL A 1 90 ? 7.332 -6.628 28.474 1.00 73.81 90 VAL A CA 1
ATOM 697 C C . VAL A 1 90 ? 6.126 -5.871 29.022 1.00 73.81 90 VAL A C 1
ATOM 699 O O . VAL A 1 90 ? 5.995 -4.678 28.766 1.00 73.81 90 VAL A O 1
ATOM 702 N N . LEU A 1 91 ? 5.280 -6.534 29.814 1.00 75.00 91 LEU A N 1
ATOM 703 C CA . LEU A 1 91 ? 4.129 -5.928 30.478 1.00 75.00 91 LEU A CA 1
ATOM 704 C C . LEU A 1 91 ? 4.576 -4.743 31.342 1.00 75.00 91 LEU A C 1
ATOM 706 O O . LEU A 1 91 ? 4.074 -3.639 31.176 1.00 75.00 91 LEU A O 1
ATOM 710 N N . GLN A 1 92 ? 5.581 -4.940 32.195 1.00 76.25 92 GLN A N 1
ATOM 711 C CA . GLN A 1 92 ? 6.069 -3.901 33.105 1.00 76.25 92 GLN A CA 1
ATOM 712 C C . GLN A 1 92 ? 6.769 -2.732 32.400 1.00 76.25 92 GLN A C 1
ATOM 714 O O . GLN A 1 92 ? 6.711 -1.611 32.896 1.00 76.25 92 GLN A O 1
ATOM 719 N N . SER A 1 93 ? 7.440 -2.971 31.268 1.00 74.38 93 SER A N 1
ATOM 720 C CA . SER A 1 93 ? 8.178 -1.920 30.548 1.00 74.38 93 SER A CA 1
ATOM 721 C C . SER A 1 93 ? 7.366 -1.203 29.469 1.00 74.38 93 SER A C 1
ATOM 723 O O . SER A 1 93 ? 7.768 -0.117 29.053 1.00 74.38 93 SER A O 1
ATOM 725 N N . ARG A 1 94 ? 6.260 -1.793 28.987 1.00 70.81 94 ARG A N 1
ATOM 726 C CA . ARG A 1 94 ? 5.514 -1.283 27.821 1.00 70.81 94 ARG A CA 1
ATOM 727 C C . ARG A 1 94 ? 4.026 -1.034 28.044 1.00 70.81 94 ARG A C 1
ATOM 729 O O . ARG A 1 94 ? 3.429 -0.347 27.220 1.00 70.81 94 ARG A O 1
ATOM 736 N N . ILE A 1 95 ? 3.408 -1.559 29.106 1.00 74.75 95 ILE A N 1
ATOM 737 C CA . ILE A 1 95 ? 2.034 -1.175 29.463 1.00 74.75 95 ILE A CA 1
ATOM 738 C C . ILE A 1 95 ? 2.096 0.160 30.195 1.00 74.75 95 ILE A C 1
ATOM 740 O O . ILE A 1 95 ? 2.197 0.235 31.418 1.00 74.75 95 ILE A O 1
ATOM 744 N N . THR A 1 96 ? 2.015 1.224 29.408 1.00 75.88 96 THR A N 1
ATOM 745 C CA . THR A 1 96 ? 1.744 2.569 29.902 1.00 75.88 96 THR A CA 1
ATOM 746 C C . THR A 1 96 ? 0.313 2.901 29.525 1.00 75.88 96 THR A C 1
ATOM 748 O O . THR A 1 96 ? -0.070 2.717 28.369 1.00 75.88 96 THR A O 1
ATOM 751 N N . ALA A 1 97 ? -0.485 3.354 30.494 1.00 74.50 97 ALA A N 1
ATOM 752 C CA . ALA A 1 97 ? -1.814 3.850 30.170 1.00 74.50 97 ALA A CA 1
ATOM 753 C C . ALA A 1 97 ? -1.670 5.043 29.213 1.00 74.50 97 ALA A C 1
ATOM 755 O O . ALA A 1 97 ? -0.811 5.900 29.453 1.00 74.50 97 ALA A O 1
ATOM 756 N N . PRO A 1 98 ? -2.482 5.109 28.151 1.00 77.88 98 PRO A N 1
ATOM 757 C CA . PRO A 1 98 ? -2.590 6.326 27.370 1.00 77.88 98 PRO A CA 1
ATOM 758 C C . PRO A 1 98 ? -3.034 7.473 28.280 1.00 77.88 98 PRO A C 1
ATOM 760 O O . PRO A 1 98 ? -3.690 7.271 29.308 1.00 77.88 98 PRO A O 1
ATOM 763 N N . ASP A 1 99 ? -2.645 8.682 27.895 1.00 85.44 99 ASP A N 1
ATOM 764 C CA . ASP A 1 99 ? -3.121 9.896 28.541 1.00 85.4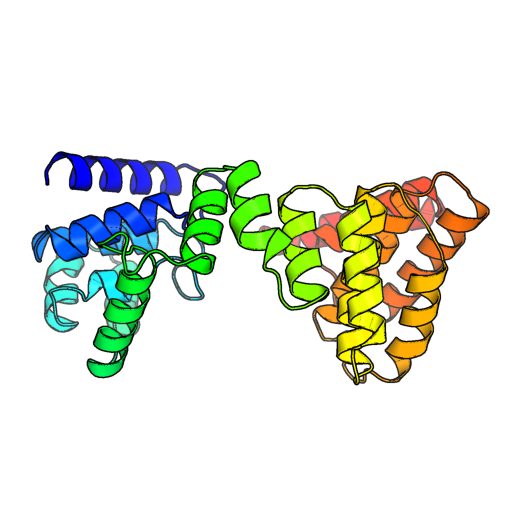4 99 ASP A CA 1
ATOM 765 C C . ASP A 1 99 ? -4.670 9.912 28.569 1.00 85.44 99 ASP A C 1
ATOM 767 O O . ASP A 1 99 ? -5.287 9.523 27.572 1.00 85.44 99 ASP A O 1
ATOM 771 N N . PRO A 1 100 ? -5.330 10.304 29.679 1.00 85.38 100 PRO A N 1
ATOM 772 C CA . PRO A 1 100 ? -6.789 10.256 29.775 1.00 85.38 100 PRO A CA 1
ATOM 773 C C . PRO A 1 100 ? -7.517 11.056 28.690 1.00 85.38 100 PRO A C 1
ATOM 775 O O . PRO A 1 100 ? -8.557 10.598 28.208 1.00 85.38 100 PRO A O 1
ATOM 778 N N . ASP A 1 101 ? -6.972 12.204 28.278 1.00 88.00 101 ASP A N 1
ATOM 779 C CA . ASP A 1 101 ? -7.566 13.010 27.211 1.00 88.00 101 ASP A CA 1
ATOM 780 C C . ASP A 1 101 ? -7.376 12.307 25.863 1.00 88.00 101 ASP A C 1
ATOM 782 O O . ASP A 1 101 ? -8.327 12.192 25.088 1.00 88.00 101 ASP A O 1
ATOM 786 N N . ALA A 1 102 ? -6.196 11.728 25.617 1.00 86.62 102 ALA A N 1
ATOM 787 C CA . ALA A 1 102 ? -5.955 10.894 24.437 1.00 86.62 102 ALA A CA 1
ATOM 788 C C . ALA A 1 102 ? -6.891 9.668 24.380 1.00 86.62 102 ALA A C 1
ATOM 790 O O . ALA A 1 102 ? -7.450 9.368 23.326 1.00 86.62 102 ALA A O 1
ATOM 791 N N . GLN A 1 103 ? -7.136 8.993 25.509 1.00 87.19 103 GLN A N 1
ATOM 792 C CA . GLN A 1 103 ? -8.079 7.873 25.599 1.00 87.19 103 GLN A CA 1
ATOM 793 C C . GLN A 1 103 ? -9.518 8.323 25.304 1.00 87.19 103 GLN A C 1
ATOM 795 O O . GLN A 1 103 ? -10.274 7.584 24.668 1.00 87.19 103 GLN A O 1
ATOM 800 N N . ALA A 1 104 ? -9.920 9.508 25.771 1.00 88.06 104 ALA A N 1
ATOM 801 C CA . ALA A 1 104 ? -11.245 10.059 25.502 1.00 88.06 104 ALA A CA 1
ATOM 802 C C . ALA A 1 104 ? -11.422 10.417 24.018 1.00 88.06 104 ALA A C 1
ATOM 804 O O . ALA A 1 104 ? -12.450 10.070 23.431 1.00 88.06 104 ALA A O 1
ATOM 805 N N . VAL A 1 105 ? -10.411 11.042 23.403 1.00 89.88 105 VAL A N 1
ATOM 806 C CA . VAL A 1 105 ? -10.380 11.334 21.961 1.00 89.88 105 VAL A CA 1
ATOM 807 C C . VAL A 1 105 ? -10.475 10.040 21.159 1.00 89.88 105 VAL A C 1
ATOM 809 O O . VAL A 1 105 ? -11.396 9.898 20.358 1.00 89.88 105 VAL A O 1
ATOM 812 N N . TRP A 1 106 ? -9.621 9.058 21.453 1.00 90.31 106 TRP A N 1
ATOM 813 C CA . TRP A 1 106 ? -9.649 7.753 20.793 1.00 90.31 106 TRP A CA 1
ATOM 814 C C . TRP A 1 106 ? -11.026 7.083 20.898 1.00 90.31 106 TRP A C 1
ATOM 816 O O . TRP A 1 106 ? -11.571 6.628 19.895 1.00 90.31 106 TRP A O 1
ATOM 826 N N . ARG A 1 107 ? -11.660 7.074 22.083 1.00 88.94 107 ARG A N 1
ATOM 827 C CA . ARG A 1 107 ? -13.019 6.516 22.235 1.00 88.94 107 ARG A CA 1
ATOM 828 C C . ARG A 1 107 ? -14.033 7.221 21.345 1.00 88.94 107 ARG A C 1
ATOM 830 O O . ARG A 1 107 ? -14.907 6.560 20.788 1.00 88.94 107 ARG A O 1
ATOM 837 N N . SER A 1 108 ? -13.935 8.544 21.229 1.00 86.38 108 SER A N 1
ATOM 838 C CA . SER A 1 108 ? -14.812 9.327 20.361 1.00 86.38 108 SER A CA 1
ATOM 839 C C . SER A 1 108 ? -14.589 8.988 18.887 1.00 86.38 108 SER A C 1
ATOM 841 O O . SER A 1 108 ? -15.558 8.811 18.154 1.00 86.38 108 SER A O 1
ATOM 843 N N . GLU A 1 109 ? -13.335 8.859 18.455 1.00 87.19 109 GLU A N 1
ATOM 844 C CA . GLU A 1 109 ? -12.977 8.491 17.081 1.00 87.19 109 GLU A CA 1
ATOM 845 C C . GLU A 1 109 ? -13.457 7.083 16.726 1.00 87.19 109 GLU A C 1
ATOM 847 O O . GLU A 1 109 ? -14.037 6.868 15.663 1.00 87.19 109 GLU A O 1
ATOM 852 N N . VAL A 1 110 ? -13.272 6.121 17.633 1.00 85.31 110 VAL A N 1
ATOM 853 C CA . VAL A 1 110 ? -13.746 4.749 17.440 1.00 85.31 110 VAL A CA 1
ATOM 854 C C . VAL A 1 110 ? -15.272 4.699 17.379 1.00 85.31 110 VAL A C 1
ATOM 856 O O . VAL A 1 110 ? -15.818 4.039 16.498 1.00 85.31 110 VAL A O 1
ATOM 859 N N . ALA A 1 111 ? -15.973 5.423 18.256 1.00 81.56 111 ALA A N 1
ATOM 860 C CA . ALA A 1 111 ? -17.433 5.493 18.226 1.00 81.56 111 ALA A CA 1
ATOM 861 C C . ALA A 1 111 ? -17.967 6.143 16.936 1.00 81.56 111 ALA A C 1
ATOM 863 O O . ALA A 1 111 ? -18.993 5.708 16.416 1.00 81.56 111 ALA A O 1
ATOM 864 N N . ALA A 1 112 ? -17.267 7.144 16.391 1.00 80.06 112 ALA A N 1
ATOM 865 C CA . ALA A 1 112 ? -17.664 7.815 15.153 1.00 80.06 112 ALA A CA 1
ATOM 866 C C . ALA A 1 112 ? -17.656 6.880 13.929 1.00 80.06 112 ALA A C 1
ATOM 868 O O . ALA A 1 112 ? -18.473 7.056 13.033 1.00 80.06 112 ALA A O 1
ATOM 869 N N . ARG A 1 113 ? -16.808 5.840 13.914 1.00 78.56 113 ARG A N 1
ATOM 870 C CA . ARG A 1 113 ? -16.771 4.834 12.829 1.00 78.56 113 ARG A CA 1
ATOM 871 C C . ARG A 1 113 ? -18.012 3.930 12.786 1.00 78.56 113 ARG A C 1
ATOM 873 O O . ARG A 1 113 ? -18.269 3.280 11.773 1.00 78.56 113 ARG A O 1
ATOM 880 N N . TYR A 1 114 ? -18.776 3.873 13.880 1.00 79.19 114 TYR A N 1
ATOM 881 C CA . TYR A 1 114 ? -19.950 3.010 14.032 1.00 79.19 114 TYR A CA 1
ATOM 882 C C . TYR A 1 114 ? -21.164 3.840 14.470 1.00 79.19 114 TYR A C 1
ATOM 884 O O . TYR A 1 114 ? -21.588 3.773 15.630 1.00 79.19 114 TYR A O 1
ATOM 892 N N . PRO A 1 115 ? -21.729 4.649 13.557 1.00 79.12 115 PRO A N 1
ATOM 893 C CA . PRO A 1 115 ? -22.862 5.519 13.852 1.00 79.12 115 PRO A CA 1
ATOM 894 C C . PRO A 1 115 ? -24.045 4.734 14.427 1.00 79.12 115 PRO A C 1
ATOM 896 O O . PRO A 1 115 ? -24.456 3.694 13.914 1.00 79.12 115 PRO A O 1
ATOM 899 N N . ARG A 1 116 ? -24.625 5.268 15.506 1.00 80.38 116 ARG A N 1
ATOM 900 C CA . ARG A 1 116 ? -25.735 4.636 16.243 1.00 80.38 116 ARG A CA 1
ATOM 901 C C . ARG A 1 116 ? -27.118 5.074 15.761 1.00 80.38 116 ARG A C 1
ATOM 903 O O . ARG A 1 116 ? -28.130 4.567 16.245 1.00 80.38 116 ARG A O 1
ATOM 910 N N . SER A 1 117 ? -27.181 6.029 14.841 1.00 83.19 117 SER A N 1
ATOM 911 C CA . SER A 1 117 ? -28.420 6.481 14.221 1.00 83.19 117 SER A CA 1
ATOM 912 C C . SER A 1 117 ? -28.204 6.793 12.747 1.00 83.19 117 SER A C 1
ATOM 914 O O . SER A 1 117 ? -27.112 7.151 12.315 1.00 83.19 117 SER A O 1
ATOM 916 N N . LEU A 1 118 ? -29.287 6.714 11.972 1.00 81.88 118 LEU A N 1
ATOM 917 C CA . LEU A 1 118 ? -29.265 7.065 10.550 1.00 81.88 118 LEU A CA 1
ATOM 918 C C . LEU A 1 118 ? -28.934 8.544 10.315 1.00 81.88 118 LEU A C 1
ATOM 920 O O . LEU A 1 118 ? -28.427 8.898 9.263 1.00 81.88 118 LEU A O 1
ATOM 924 N N . SER A 1 119 ? -29.200 9.419 11.289 1.00 84.94 119 SER A N 1
ATOM 925 C CA . SER A 1 119 ? -28.900 10.851 11.176 1.00 84.94 119 SER A CA 1
ATOM 926 C C . SER A 1 119 ? -27.404 11.171 11.222 1.00 84.94 119 SER A C 1
ATOM 928 O O . SER A 1 119 ? -27.026 12.273 10.847 1.00 84.94 119 SER A O 1
ATOM 930 N N . THR A 1 120 ? -26.576 10.256 11.733 1.00 83.12 120 THR A N 1
ATOM 931 C CA . THR A 1 120 ? -25.109 10.376 11.760 1.00 83.12 120 THR A CA 1
ATOM 932 C C . THR A 1 120 ? -24.446 9.444 10.745 1.00 83.12 120 THR A C 1
ATOM 934 O O . THR A 1 120 ? -23.242 9.244 10.811 1.00 83.12 120 THR A O 1
ATOM 937 N N . PHE A 1 121 ? -25.235 8.814 9.871 1.00 86.31 121 PHE A N 1
ATOM 938 C CA . PHE A 1 121 ? -24.761 7.926 8.816 1.00 86.31 121 PHE A CA 1
ATOM 939 C C . PHE A 1 121 ? -24.649 8.744 7.527 1.00 86.31 121 PHE A C 1
ATOM 941 O O . PHE A 1 121 ? -25.619 8.872 6.780 1.00 86.31 121 PHE A O 1
ATOM 948 N N . ASP A 1 122 ? -23.500 9.387 7.341 1.00 87.38 122 ASP A N 1
ATOM 949 C CA . ASP A 1 122 ? -23.191 10.175 6.147 1.00 87.38 122 ASP A CA 1
ATOM 950 C C . ASP A 1 122 ? -22.621 9.306 5.014 1.00 87.38 122 ASP A C 1
ATOM 952 O O . ASP A 1 122 ? -22.448 8.094 5.164 1.00 87.38 122 ASP A O 1
ATOM 956 N N . ASP A 1 123 ? -22.373 9.925 3.857 1.00 86.56 123 ASP A N 1
ATOM 957 C CA . ASP A 1 123 ? -21.862 9.232 2.671 1.00 86.56 123 ASP A CA 1
ATOM 958 C C . ASP A 1 123 ? -20.463 8.638 2.911 1.00 86.56 123 ASP A C 1
ATOM 960 O O . ASP A 1 123 ? -20.205 7.519 2.475 1.00 86.56 123 ASP A O 1
ATOM 964 N N . ASP A 1 124 ? -19.598 9.320 3.670 1.00 84.75 124 ASP A N 1
ATOM 965 C CA . ASP A 1 124 ? -18.264 8.815 4.027 1.00 84.75 124 ASP A CA 1
ATOM 966 C C . ASP A 1 124 ? -18.375 7.533 4.872 1.00 84.75 124 ASP A C 1
ATOM 968 O O . ASP A 1 124 ? -17.682 6.538 4.638 1.00 84.75 124 ASP A O 1
ATOM 972 N N . THR A 1 125 ? -19.300 7.514 5.836 1.00 86.19 125 THR A N 1
ATOM 973 C CA . THR A 1 125 ? -19.560 6.319 6.643 1.00 86.19 125 THR A CA 1
ATOM 974 C C . THR A 1 125 ? -20.199 5.205 5.815 1.00 86.19 125 THR A C 1
ATOM 976 O O . THR A 1 125 ? -19.865 4.030 5.990 1.00 86.19 125 THR A O 1
ATOM 979 N N . ALA A 1 126 ? -21.097 5.560 4.894 1.00 88.88 126 ALA A N 1
ATOM 980 C CA . ALA A 1 126 ? -21.723 4.620 3.975 1.00 88.88 126 ALA A CA 1
ATOM 981 C C . ALA A 1 126 ? -20.695 3.958 3.045 1.00 88.88 126 ALA A C 1
ATOM 983 O O . ALA A 1 126 ? -20.756 2.745 2.846 1.00 88.88 126 ALA A O 1
ATOM 984 N N . GLU A 1 127 ? -19.729 4.723 2.529 1.00 88.81 127 GLU A N 1
ATOM 985 C CA . GLU A 1 127 ? -18.610 4.212 1.735 1.00 88.81 127 GLU A CA 1
ATOM 986 C C . GLU A 1 127 ? -17.761 3.228 2.547 1.00 88.81 127 GLU A C 1
ATOM 988 O O . GLU A 1 127 ? -17.533 2.104 2.095 1.00 88.81 127 GLU A O 1
ATOM 993 N N . LEU A 1 128 ? -17.340 3.611 3.758 1.00 84.69 128 LEU A N 1
ATOM 994 C CA . LEU A 1 128 ? -16.533 2.753 4.631 1.00 84.69 128 LEU A CA 1
ATOM 995 C C . LEU A 1 128 ? -17.234 1.418 4.914 1.00 84.69 128 LEU A C 1
ATOM 997 O O . LEU A 1 128 ? -16.618 0.353 4.881 1.00 84.69 128 LEU A O 1
ATOM 1001 N N . TRP A 1 129 ? -18.539 1.460 5.186 1.00 86.00 129 TRP A N 1
ATOM 1002 C CA . TRP A 1 129 ? -19.327 0.252 5.413 1.00 86.00 129 TRP A CA 1
ATOM 1003 C C . TRP A 1 129 ? -19.477 -0.574 4.136 1.00 86.00 129 TRP A C 1
ATOM 1005 O O . TRP A 1 129 ? -19.398 -1.802 4.186 1.00 86.00 129 TRP A O 1
ATOM 1015 N N . ALA A 1 130 ? -19.647 0.072 2.986 1.00 89.12 130 ALA A N 1
ATOM 1016 C CA . ALA A 1 130 ? -19.695 -0.622 1.711 1.00 89.12 130 ALA A CA 1
ATOM 1017 C C . ALA A 1 130 ? -18.361 -1.323 1.386 1.00 89.12 130 ALA A C 1
ATOM 1019 O O . ALA A 1 130 ? -18.357 -2.436 0.860 1.00 89.12 130 ALA A O 1
ATOM 1020 N N . GLU A 1 131 ? -17.222 -0.730 1.750 1.00 84.88 131 GLU A N 1
ATOM 1021 C CA . GLU A 1 131 ? -15.910 -1.387 1.699 1.00 84.88 131 GLU A CA 1
ATOM 1022 C C . GLU A 1 131 ? -15.860 -2.606 2.624 1.00 84.88 131 GLU A C 1
ATOM 1024 O O . GLU A 1 131 ? -15.596 -3.719 2.163 1.00 84.88 131 GLU A O 1
ATOM 1029 N N . LEU A 1 132 ? -16.208 -2.416 3.898 1.00 81.50 132 LEU A N 1
ATOM 1030 C CA . LEU A 1 132 ? -16.184 -3.457 4.925 1.00 81.50 132 LEU A CA 1
ATOM 1031 C C . LEU A 1 132 ? -17.001 -4.704 4.547 1.00 81.50 132 LEU A C 1
ATOM 1033 O O . LEU A 1 132 ? -16.582 -5.834 4.802 1.00 81.50 132 LEU A O 1
ATOM 1037 N N . PHE A 1 133 ? -18.174 -4.510 3.946 1.00 83.31 133 PHE A N 1
ATOM 1038 C CA . PHE A 1 133 ? -19.073 -5.605 3.575 1.00 83.31 133 PHE A CA 1
ATOM 1039 C C . PHE A 1 133 ? -18.908 -6.080 2.125 1.00 83.31 133 PHE A C 1
ATOM 1041 O O . PHE A 1 133 ? -19.648 -6.964 1.690 1.00 83.31 133 PHE A O 1
ATOM 1048 N N . GLY A 1 134 ? -17.947 -5.530 1.376 1.00 84.69 134 GLY A N 1
ATOM 1049 C CA . GLY A 1 134 ? -17.742 -5.868 -0.034 1.00 84.69 134 GLY A CA 1
ATOM 1050 C C . GLY A 1 134 ? -18.903 -5.447 -0.947 1.00 84.69 134 GLY A C 1
ATOM 1051 O O . GLY A 1 134 ? -19.087 -6.029 -2.018 1.00 84.69 134 GLY A O 1
ATOM 1052 N N . ASP A 1 135 ? -19.692 -4.452 -0.537 1.00 90.44 135 ASP A N 1
ATOM 1053 C CA . ASP A 1 135 ? -20.762 -3.859 -1.336 1.00 90.44 135 ASP A CA 1
ATOM 1054 C C . ASP A 1 135 ? -20.171 -2.914 -2.392 1.00 90.44 135 ASP A C 1
ATOM 1056 O O . ASP A 1 135 ? -19.905 -1.735 -2.157 1.00 90.44 135 ASP A O 1
ATOM 1060 N N . ARG A 1 136 ? -19.955 -3.457 -3.592 1.00 92.62 136 ARG A N 1
ATOM 1061 C CA . ARG A 1 136 ? -19.420 -2.698 -4.729 1.00 92.62 136 ARG A CA 1
ATOM 1062 C C . ARG A 1 136 ? -20.349 -1.572 -5.183 1.00 92.62 136 ARG A C 1
ATOM 1064 O O . ARG A 1 136 ? -19.856 -0.511 -5.548 1.00 92.62 136 ARG A O 1
ATOM 1071 N N . GLU A 1 137 ? -21.666 -1.782 -5.155 1.00 92.25 137 GLU A N 1
ATOM 1072 C CA . GLU A 1 137 ? -22.630 -0.748 -5.558 1.00 92.25 137 GLU A CA 1
ATOM 1073 C C . GLU A 1 137 ? -22.604 0.417 -4.562 1.00 92.25 137 GLU A C 1
ATOM 1075 O O . GLU A 1 137 ? -22.580 1.581 -4.966 1.00 92.25 137 GLU A O 1
ATOM 1080 N N . GLY A 1 138 ? -22.525 0.111 -3.264 1.00 91.38 138 GLY A N 1
ATOM 1081 C CA . GLY A 1 138 ? -22.342 1.103 -2.210 1.00 91.38 138 GLY A CA 1
ATOM 1082 C C . GLY A 1 138 ? -21.043 1.900 -2.363 1.00 91.38 138 GLY A C 1
ATOM 1083 O O . GLY A 1 138 ? -21.074 3.127 -2.289 1.00 91.38 138 GLY A O 1
ATOM 1084 N N . GLN A 1 139 ? -19.917 1.242 -2.658 1.00 91.62 139 GLN A N 1
ATOM 1085 C CA . GLN A 1 139 ? -18.635 1.923 -2.897 1.00 91.62 139 GLN A CA 1
ATOM 1086 C C . GLN A 1 139 ? -18.699 2.876 -4.100 1.00 91.62 139 GLN A C 1
ATOM 1088 O O . GLN A 1 139 ? -18.143 3.975 -4.059 1.00 91.62 139 GLN A O 1
ATOM 1093 N N . GLU A 1 140 ? -19.398 2.492 -5.171 1.00 92.62 140 GLU A N 1
ATOM 1094 C CA . GLU A 1 140 ? -19.605 3.378 -6.318 1.00 92.62 140 GLU A CA 1
ATOM 1095 C C . GLU A 1 140 ? -20.513 4.561 -5.964 1.00 92.62 140 GLU A C 1
ATOM 1097 O O . GLU A 1 140 ? -20.188 5.711 -6.266 1.00 92.62 140 GLU A O 1
ATOM 1102 N N . ARG A 1 141 ? -21.643 4.288 -5.306 1.00 92.12 141 ARG A N 1
ATOM 1103 C CA . ARG A 1 141 ? -22.667 5.287 -5.005 1.00 92.12 141 ARG A CA 1
ATOM 1104 C C . ARG A 1 141 ? -22.210 6.319 -3.980 1.00 92.12 141 ARG A C 1
ATOM 1106 O O . ARG A 1 141 ? -22.452 7.503 -4.192 1.00 92.12 141 ARG A O 1
ATOM 1113 N N . PHE A 1 142 ? -21.630 5.863 -2.875 1.00 90.56 142 PHE A N 1
ATOM 1114 C CA . PHE A 1 142 ? -21.296 6.713 -1.733 1.00 90.56 142 PHE A CA 1
ATOM 1115 C C . PHE A 1 142 ? -19.859 7.227 -1.791 1.00 90.56 142 PHE A C 1
ATOM 1117 O O . PHE A 1 142 ? -19.619 8.349 -1.361 1.00 90.56 142 PHE A O 1
ATOM 1124 N N . GLY A 1 143 ? -18.941 6.463 -2.394 1.00 90.62 143 GLY A N 1
ATOM 1125 C CA . GLY A 1 143 ? -17.553 6.880 -2.578 1.00 90.62 143 GLY A CA 1
ATOM 1126 C C . GLY A 1 143 ? -17.304 7.513 -3.938 1.00 90.62 143 GLY A C 1
ATOM 1127 O O . GLY A 1 143 ? -17.069 8.715 -4.051 1.00 90.62 143 GLY A O 1
ATOM 1128 N N . LEU A 1 144 ? -17.347 6.715 -5.010 1.00 90.50 144 LEU A N 1
ATOM 1129 C CA . LEU A 1 144 ? -16.829 7.143 -6.316 1.00 90.50 144 LEU A CA 1
ATOM 1130 C C . LEU A 1 144 ? -17.540 8.384 -6.880 1.00 90.50 144 LEU A C 1
ATOM 1132 O O . LEU A 1 144 ? -16.872 9.275 -7.410 1.00 90.50 144 LEU A O 1
ATOM 1136 N N . LEU A 1 145 ? -18.869 8.455 -6.762 1.00 87.31 145 LEU A N 1
ATOM 1137 C CA . LEU A 1 145 ? -19.654 9.609 -7.223 1.00 87.31 145 LEU A CA 1
ATOM 1138 C C . LEU A 1 145 ? -19.396 10.885 -6.409 1.00 87.31 145 LEU A C 1
ATOM 1140 O O . LEU A 1 145 ? -19.569 11.984 -6.938 1.00 87.31 145 LEU A O 1
ATOM 1144 N N . ASN A 1 146 ? -18.955 10.742 -5.160 1.00 88.69 146 ASN A N 1
ATOM 1145 C CA . ASN A 1 146 ? -18.739 11.841 -4.222 1.00 88.69 146 ASN A CA 1
ATOM 1146 C C . ASN A 1 146 ? -17.257 12.220 -4.063 1.00 88.69 146 ASN A C 1
ATOM 1148 O O . ASN A 1 146 ? -16.934 13.237 -3.450 1.00 88.69 146 ASN A O 1
ATOM 1152 N N . ALA A 1 147 ? -16.345 11.434 -4.635 1.00 91.38 147 ALA A N 1
ATOM 1153 C CA . ALA A 1 147 ? -14.912 11.584 -4.442 1.00 91.38 147 ALA A CA 1
ATOM 1154 C C . ALA A 1 147 ? -14.386 12.955 -4.933 1.00 91.38 147 ALA A C 1
ATOM 1156 O O . ALA A 1 147 ? -14.407 13.245 -6.142 1.00 91.38 147 ALA A O 1
ATOM 1157 N N . PRO A 1 148 ? -13.847 13.790 -4.021 1.00 91.75 148 PRO A N 1
ATOM 1158 C CA . PRO A 1 148 ? -13.622 15.212 -4.285 1.00 91.75 148 PRO A CA 1
ATOM 1159 C C . PRO A 1 148 ? -12.412 15.482 -5.183 1.00 91.75 148 PRO A C 1
ATOM 1161 O O . PRO A 1 148 ? -12.368 16.493 -5.884 1.00 91.75 148 PRO A O 1
ATOM 1164 N N . THR A 1 149 ? -11.424 14.586 -5.194 1.00 95.31 149 THR A N 1
ATOM 1165 C CA . THR A 1 149 ? -10.173 14.758 -5.943 1.00 95.31 149 THR A CA 1
ATOM 1166 C C . THR A 1 149 ? -9.932 13.600 -6.907 1.00 95.31 149 THR A C 1
ATOM 1168 O O . THR A 1 149 ? -10.521 12.523 -6.787 1.00 95.31 149 THR A O 1
ATOM 1171 N N . ALA A 1 150 ? -9.054 13.819 -7.888 1.00 96.62 150 ALA A N 1
ATOM 1172 C CA . ALA A 1 150 ? -8.616 12.752 -8.782 1.00 96.62 150 ALA A CA 1
ATOM 1173 C C . ALA A 1 150 ? -7.894 11.630 -8.015 1.00 96.62 150 ALA A C 1
ATOM 1175 O O . ALA A 1 150 ? -8.125 10.462 -8.301 1.00 96.62 150 ALA A O 1
ATOM 1176 N N . GLU A 1 151 ? -7.104 11.971 -6.995 1.00 96.50 151 GLU A N 1
ATOM 1177 C CA . GLU A 1 151 ? -6.449 10.997 -6.117 1.00 96.50 151 GLU A CA 1
ATOM 1178 C C . GLU A 1 151 ? -7.460 10.131 -5.351 1.00 96.50 151 GLU A C 1
ATOM 1180 O O . GLU A 1 151 ? -7.369 8.904 -5.398 1.00 96.50 151 GLU A O 1
ATOM 1185 N N . SER A 1 152 ? -8.468 10.737 -4.713 1.00 93.69 152 SER A N 1
ATOM 1186 C CA . SER A 1 152 ? -9.515 9.988 -4.005 1.00 93.69 152 SER A CA 1
ATOM 1187 C C . SER A 1 152 ? -10.244 9.025 -4.949 1.00 93.69 152 SER A C 1
ATOM 1189 O O . SER A 1 152 ? -10.418 7.851 -4.625 1.00 93.69 152 SER A O 1
ATOM 1191 N N . ARG A 1 153 ? -10.590 9.477 -6.166 1.00 96.38 153 ARG A N 1
ATOM 1192 C CA . ARG A 1 153 ? -11.180 8.606 -7.199 1.00 96.38 153 ARG A CA 1
ATOM 1193 C C . ARG A 1 153 ? -10.252 7.468 -7.607 1.00 96.38 153 ARG A C 1
ATOM 1195 O O . ARG A 1 153 ? -10.719 6.352 -7.804 1.00 96.38 153 ARG A O 1
ATOM 1202 N N . ALA A 1 154 ? -8.954 7.730 -7.738 1.00 97.19 154 ALA A N 1
ATOM 1203 C CA . ALA A 1 154 ? -7.987 6.720 -8.144 1.00 97.19 154 ALA A CA 1
ATOM 1204 C C . ALA A 1 154 ? -7.871 5.586 -7.110 1.00 97.19 154 ALA A C 1
ATOM 1206 O O . ALA A 1 154 ? -7.880 4.412 -7.488 1.00 97.19 154 ALA A O 1
ATOM 1207 N N . TYR A 1 155 ? -7.847 5.915 -5.812 1.00 94.50 155 TYR A N 1
ATOM 1208 C CA . TYR A 1 155 ? -7.896 4.908 -4.747 1.00 94.50 155 TYR A CA 1
ATOM 1209 C C . TYR A 1 155 ? -9.176 4.066 -4.805 1.00 94.50 155 TYR A C 1
ATOM 1211 O O . TYR A 1 155 ? -9.102 2.840 -4.709 1.00 94.50 155 TYR A O 1
ATOM 1219 N N . LEU A 1 156 ? -10.332 4.695 -5.023 1.00 93.75 156 LEU A N 1
ATOM 1220 C CA . LEU A 1 156 ? -11.613 3.991 -5.120 1.00 93.75 156 LEU A CA 1
ATOM 1221 C C . LEU A 1 156 ? -11.682 3.066 -6.335 1.00 93.75 156 LEU A C 1
ATOM 1223 O O . LEU A 1 156 ? -12.043 1.898 -6.202 1.00 93.75 156 LEU A O 1
ATOM 1227 N N . TYR A 1 157 ? -11.247 3.531 -7.507 1.00 96.50 157 TYR A N 1
ATOM 1228 C CA . TYR A 1 157 ? -11.148 2.674 -8.688 1.00 96.50 157 TYR A CA 1
ATOM 1229 C C . TYR A 1 157 ? -10.218 1.482 -8.463 1.00 96.50 157 TYR A C 1
ATOM 1231 O O . TYR A 1 157 ? -10.540 0.371 -8.879 1.00 96.50 157 TYR A O 1
ATOM 1239 N N . ARG A 1 158 ? -9.090 1.681 -7.771 1.00 95.00 158 ARG A N 1
ATOM 1240 C CA . ARG A 1 158 ? -8.164 0.597 -7.428 1.00 95.00 158 ARG A CA 1
ATOM 1241 C C . ARG A 1 158 ? -8.825 -0.453 -6.526 1.00 95.00 158 ARG A C 1
ATOM 1243 O O . ARG A 1 158 ? -8.637 -1.641 -6.777 1.00 95.00 158 ARG A O 1
ATOM 1250 N N . ARG A 1 159 ? -9.608 -0.042 -5.521 1.00 91.00 159 ARG A N 1
ATOM 1251 C CA . ARG A 1 159 ? -10.374 -0.954 -4.639 1.00 91.00 159 ARG A CA 1
ATOM 1252 C C . ARG A 1 159 ? -11.435 -1.748 -5.400 1.00 91.00 159 ARG A C 1
ATOM 1254 O O . ARG A 1 159 ? -11.618 -2.935 -5.150 1.00 91.00 159 ARG A O 1
ATOM 1261 N N . LEU A 1 160 ? -12.066 -1.117 -6.386 1.00 92.12 160 LEU A N 1
ATOM 1262 C CA . LEU A 1 160 ? -13.023 -1.748 -7.298 1.00 92.12 160 LEU A CA 1
ATOM 1263 C C . LEU A 1 160 ? -12.356 -2.586 -8.408 1.00 92.12 160 LEU A C 1
ATOM 1265 O O . LEU A 1 160 ? -13.050 -3.063 -9.302 1.00 92.12 160 LEU A O 1
ATOM 1269 N N . GLU A 1 161 ? -11.029 -2.764 -8.371 1.00 94.94 161 GLU A N 1
ATOM 1270 C CA . GLU A 1 161 ? -10.225 -3.487 -9.373 1.00 94.94 161 GLU A CA 1
ATOM 1271 C C . GLU A 1 161 ? -10.314 -2.895 -10.795 1.00 94.94 161 GLU A C 1
ATOM 1273 O O . GLU A 1 161 ? -9.999 -3.542 -11.795 1.00 94.94 161 GLU A O 1
ATOM 1278 N N . ARG A 1 162 ? -10.698 -1.619 -10.902 1.00 96.44 162 ARG A N 1
ATOM 1279 C CA . ARG A 1 162 ? -10.804 -0.856 -12.153 1.00 96.44 162 ARG A CA 1
ATOM 1280 C C . ARG A 1 162 ? -9.499 -0.116 -12.435 1.00 96.44 162 ARG A C 1
ATOM 1282 O O . ARG A 1 162 ? -9.448 1.110 -12.504 1.00 96.44 162 ARG A O 1
ATOM 1289 N N . PHE A 1 163 ? -8.414 -0.873 -12.588 1.00 97.81 163 PHE A N 1
ATOM 1290 C CA . PHE A 1 163 ? -7.055 -0.318 -12.642 1.00 97.81 163 PHE A CA 1
ATOM 1291 C C . PHE A 1 163 ? -6.817 0.656 -13.810 1.00 97.81 163 PHE A C 1
ATOM 1293 O O . PHE A 1 163 ? -6.085 1.628 -13.652 1.00 97.81 163 PHE A O 1
ATOM 1300 N N . GLY A 1 164 ? -7.474 0.459 -14.959 1.00 97.81 164 GLY A N 1
ATOM 1301 C CA . GLY A 1 164 ? -7.381 1.397 -16.086 1.00 97.81 164 GLY A CA 1
ATOM 1302 C C . GLY A 1 164 ? -7.955 2.782 -15.759 1.00 97.81 164 GLY A C 1
ATOM 1303 O O . GLY A 1 164 ? -7.338 3.797 -16.074 1.00 97.81 164 GLY A O 1
ATOM 1304 N N . ASP A 1 165 ? -9.092 2.829 -15.060 1.00 98.00 165 ASP A N 1
ATOM 1305 C CA . ASP A 1 165 ? -9.703 4.085 -14.606 1.00 98.00 165 ASP A CA 1
ATOM 1306 C C . ASP A 1 165 ? -8.863 4.741 -13.496 1.00 98.00 165 ASP A C 1
ATOM 1308 O O . ASP A 1 165 ? -8.676 5.963 -13.485 1.00 98.00 165 ASP A O 1
ATOM 1312 N N . ALA A 1 166 ? -8.302 3.926 -12.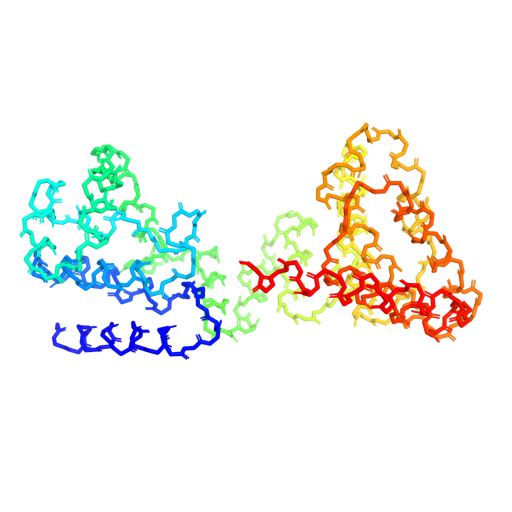591 1.00 98.19 166 ALA A N 1
ATOM 1313 C CA . ALA A 1 166 ? -7.392 4.389 -11.544 1.00 98.19 166 ALA A CA 1
ATOM 1314 C C . ALA A 1 166 ? -6.143 5.058 -12.137 1.00 98.19 166 ALA A C 1
ATOM 1316 O O . ALA A 1 166 ? -5.799 6.169 -11.735 1.00 98.19 166 ALA A O 1
ATOM 1317 N N . MET A 1 167 ? -5.515 4.435 -13.143 1.00 98.25 167 MET A N 1
ATOM 1318 C CA . MET A 1 167 ? -4.367 4.988 -13.872 1.00 98.25 167 MET A CA 1
ATOM 1319 C C . MET A 1 167 ? -4.669 6.388 -14.424 1.00 98.25 167 MET A C 1
ATOM 1321 O O . MET A 1 167 ? -3.893 7.315 -14.193 1.00 98.25 167 MET A O 1
ATOM 1325 N N . LEU A 1 168 ? -5.804 6.569 -15.109 1.00 98.25 168 LEU A N 1
ATOM 1326 C CA . LEU A 1 168 ? -6.190 7.870 -15.670 1.00 98.25 168 LEU A CA 1
ATOM 1327 C C . LEU A 1 168 ? -6.377 8.933 -14.578 1.00 98.25 168 LEU A C 1
ATOM 1329 O O . LEU A 1 168 ? -5.966 10.083 -14.743 1.00 98.25 168 LEU A O 1
ATOM 1333 N N . CYS A 1 169 ? -6.965 8.552 -13.442 1.00 98.38 169 CYS A N 1
ATOM 1334 C CA . CYS A 1 169 ? -7.135 9.455 -12.307 1.00 98.38 169 CYS A CA 1
ATOM 1335 C C . CYS A 1 169 ? -5.795 9.817 -11.649 1.00 98.38 169 CYS A C 1
ATOM 1337 O O . CYS A 1 169 ? -5.596 10.974 -11.279 1.00 98.38 169 CYS A O 1
ATOM 1339 N N . TRP A 1 170 ? -4.846 8.881 -11.569 1.00 98.44 170 TRP A N 1
ATOM 1340 C CA . TRP A 1 170 ? -3.492 9.169 -11.096 1.00 98.44 170 TRP A CA 1
ATOM 1341 C C . TRP A 1 170 ? -2.735 10.124 -12.012 1.00 98.44 170 TRP A C 1
ATOM 1343 O O . TRP A 1 170 ? -2.098 11.058 -11.528 1.00 98.44 170 TRP A O 1
ATOM 1353 N N . GLN A 1 171 ? -2.839 9.940 -13.327 1.00 98.44 171 GLN A N 1
ATOM 1354 C CA . GLN A 1 171 ? -2.251 10.862 -14.300 1.00 98.44 171 GLN A CA 1
ATOM 1355 C C . GLN A 1 171 ? -2.849 12.269 -14.176 1.00 98.44 171 GLN A C 1
ATOM 1357 O O . GLN A 1 171 ? -2.136 13.263 -14.296 1.00 98.44 171 GLN A O 1
ATOM 1362 N N . GLU A 1 172 ? -4.150 12.375 -13.905 1.00 98.44 172 GLU A N 1
ATOM 1363 C CA . GLU A 1 172 ? -4.794 13.663 -13.646 1.00 98.44 172 GLU A CA 1
ATOM 1364 C C . GLU A 1 172 ? -4.318 14.295 -12.328 1.00 98.44 172 GLU A C 1
ATOM 1366 O O . GLU A 1 172 ? -3.961 15.473 -12.312 1.00 98.44 172 GLU A O 1
ATOM 1371 N N . ALA A 1 173 ? -4.217 13.518 -11.245 1.00 98.12 173 ALA A N 1
ATOM 1372 C CA . ALA A 1 173 ? -3.654 13.988 -9.976 1.00 98.12 173 ALA A CA 1
ATOM 1373 C C . ALA A 1 173 ? -2.203 14.481 -10.145 1.00 98.12 173 ALA A C 1
ATOM 1375 O O . ALA A 1 173 ? -1.840 15.548 -9.648 1.00 98.12 173 ALA A O 1
ATOM 1376 N N . ALA A 1 174 ? -1.390 13.776 -10.939 1.00 98.06 174 ALA A N 1
ATOM 1377 C CA . ALA A 1 174 ? -0.024 14.182 -11.260 1.00 98.06 174 ALA A CA 1
ATOM 1378 C C . ALA A 1 174 ? 0.046 15.539 -11.985 1.00 98.06 174 ALA A C 1
ATOM 1380 O O . ALA A 1 174 ? 0.966 16.320 -11.745 1.00 98.06 174 ALA A O 1
ATOM 1381 N N . LYS A 1 175 ? -0.923 15.872 -12.847 1.00 97.94 175 LYS A N 1
ATOM 1382 C CA . LYS A 1 175 ? -0.968 17.192 -13.509 1.00 97.94 175 LYS A CA 1
ATOM 1383 C C . LYS A 1 175 ? -1.266 18.327 -12.529 1.00 97.94 175 LYS A C 1
ATOM 1385 O O . LYS A 1 175 ? -0.800 19.444 -12.747 1.00 97.94 175 LYS A O 1
ATOM 1390 N N . GLN A 1 176 ? -2.033 18.044 -11.478 1.00 97.19 176 GLN A N 1
ATOM 1391 C CA . GLN A 1 176 ? -2.454 19.019 -10.468 1.00 97.19 176 GLN A CA 1
ATOM 1392 C C . GLN A 1 176 ? -1.426 19.186 -9.339 1.00 97.19 176 GLN A C 1
ATOM 1394 O O . GLN A 1 176 ? -1.380 20.232 -8.692 1.00 97.19 176 GLN A O 1
ATOM 1399 N N . ALA A 1 177 ? -0.576 18.181 -9.124 1.00 97.44 177 ALA A N 1
ATOM 1400 C CA . ALA A 1 177 ? 0.494 18.223 -8.140 1.00 97.44 177 ALA A CA 1
ATOM 1401 C C . ALA A 1 177 ? 1.502 19.354 -8.415 1.00 97.44 177 ALA A C 1
ATOM 1403 O O . ALA A 1 177 ? 1.913 19.609 -9.551 1.00 97.44 177 ALA A O 1
ATOM 1404 N N . THR A 1 178 ? 1.941 20.027 -7.351 1.00 96.69 178 THR A N 1
ATOM 1405 C CA . THR A 1 178 ? 2.829 21.199 -7.436 1.00 96.69 178 THR A CA 1
ATOM 1406 C C . THR A 1 178 ? 4.295 20.865 -7.179 1.00 96.69 178 THR A C 1
ATOM 1408 O O . THR A 1 178 ? 5.170 21.616 -7.610 1.00 96.69 178 THR A O 1
ATOM 1411 N N . THR A 1 179 ? 4.585 19.733 -6.534 1.00 96.31 179 THR A N 1
ATOM 1412 C CA . THR A 1 179 ? 5.952 19.298 -6.219 1.00 96.31 179 THR A CA 1
ATOM 1413 C C . THR A 1 179 ? 6.381 18.121 -7.099 1.00 96.31 179 THR A C 1
ATOM 1415 O O . THR A 1 179 ? 5.561 17.287 -7.481 1.00 96.31 179 THR A O 1
ATOM 1418 N N . SER A 1 180 ? 7.679 18.017 -7.416 1.00 96.25 180 SER A N 1
ATOM 1419 C CA . SER A 1 180 ? 8.218 16.851 -8.143 1.00 96.25 180 SER A CA 1
ATOM 1420 C C . SER A 1 180 ? 7.981 15.549 -7.375 1.00 96.25 180 SER A C 1
ATOM 1422 O O . SER A 1 180 ? 7.758 14.509 -7.987 1.00 96.25 180 SER A O 1
ATOM 1424 N N . TRP A 1 181 ? 7.977 15.614 -6.041 1.00 95.94 181 TRP A N 1
ATOM 1425 C CA . TRP A 1 181 ? 7.682 14.475 -5.181 1.00 95.94 181 TRP A CA 1
ATOM 1426 C C . TRP A 1 181 ? 6.265 13.938 -5.399 1.00 95.94 181 TRP A C 1
ATOM 1428 O O . TRP A 1 181 ? 6.103 12.763 -5.723 1.00 95.94 181 TRP A O 1
ATOM 1438 N N . ASP A 1 182 ? 5.253 14.800 -5.285 1.00 96.31 182 ASP A N 1
ATOM 1439 C CA . ASP A 1 182 ? 3.847 14.401 -5.417 1.00 96.31 182 ASP A CA 1
ATOM 1440 C C . ASP A 1 182 ? 3.545 13.928 -6.840 1.00 96.31 182 ASP A C 1
ATOM 1442 O O . ASP A 1 182 ? 2.910 12.892 -7.035 1.00 96.31 182 ASP A O 1
ATOM 1446 N N . LYS A 1 183 ? 4.100 14.615 -7.849 1.00 98.00 183 LYS A N 1
ATOM 1447 C CA . LYS A 1 183 ? 4.013 14.186 -9.252 1.00 98.00 183 LYS A CA 1
ATOM 1448 C C . LYS A 1 183 ? 4.530 12.769 -9.441 1.00 98.00 183 LYS A C 1
ATOM 1450 O O . LYS A 1 183 ? 3.834 11.935 -10.012 1.00 98.00 183 LYS A O 1
ATOM 1455 N N . VAL A 1 184 ? 5.734 12.483 -8.949 1.00 97.38 184 VAL A N 1
ATOM 1456 C CA . VAL A 1 184 ? 6.324 11.149 -9.078 1.00 97.38 184 VAL A CA 1
ATOM 1457 C C . VAL A 1 184 ? 5.566 10.120 -8.244 1.00 97.38 184 VAL A C 1
ATOM 1459 O O . VAL A 1 184 ? 5.416 8.991 -8.700 1.00 97.38 184 VAL A O 1
ATOM 1462 N N . SER A 1 185 ? 5.031 10.485 -7.078 1.00 96.94 185 SER A N 1
ATOM 1463 C CA . SER A 1 185 ? 4.161 9.612 -6.278 1.00 96.94 185 SER A CA 1
ATOM 1464 C C . SER A 1 185 ? 2.919 9.179 -7.062 1.00 96.94 185 SER A C 1
ATOM 1466 O O . SER A 1 185 ? 2.663 7.981 -7.213 1.00 96.94 185 SER A O 1
ATOM 1468 N N . HIS A 1 186 ? 2.196 10.130 -7.655 1.00 98.25 186 HIS A N 1
ATOM 1469 C CA . HIS A 1 186 ? 1.023 9.831 -8.473 1.00 98.25 186 HIS A CA 1
ATOM 1470 C C . HIS A 1 186 ? 1.383 9.054 -9.744 1.00 98.25 186 HIS A C 1
ATOM 1472 O O . HIS A 1 186 ? 0.738 8.052 -10.036 1.00 98.25 186 HIS A O 1
ATOM 1478 N N . LEU A 1 187 ? 2.442 9.434 -10.466 1.00 98.19 187 LEU A N 1
ATOM 1479 C CA . LEU A 1 187 ? 2.882 8.693 -11.655 1.00 98.19 187 LEU A CA 1
ATOM 1480 C C . LEU A 1 187 ? 3.355 7.272 -11.317 1.00 98.19 187 LEU A C 1
ATOM 1482 O O . LEU A 1 187 ? 3.101 6.349 -12.082 1.00 98.19 187 LEU A O 1
ATOM 1486 N N . SER A 1 188 ? 3.984 7.064 -10.157 1.00 97.19 188 SER A N 1
ATOM 1487 C CA . SER A 1 188 ? 4.369 5.724 -9.688 1.00 97.19 188 SER A CA 1
ATOM 1488 C C . SER A 1 188 ? 3.137 4.851 -9.441 1.00 97.19 188 SER A C 1
ATOM 1490 O O . SER A 1 188 ? 3.113 3.682 -9.819 1.00 97.19 188 SER A O 1
ATOM 1492 N N . ASN A 1 189 ? 2.084 5.427 -8.857 1.00 97.94 189 ASN A N 1
ATOM 1493 C CA . ASN A 1 189 ? 0.796 4.754 -8.725 1.00 97.94 189 ASN A CA 1
ATOM 1494 C C . ASN A 1 189 ? 0.147 4.473 -10.091 1.00 97.94 189 ASN A C 1
ATOM 1496 O O . ASN A 1 189 ? -0.389 3.381 -10.284 1.00 97.94 189 ASN A O 1
ATOM 1500 N N . ALA A 1 190 ? 0.234 5.417 -11.035 1.00 98.25 190 ALA A N 1
ATOM 1501 C CA . ALA A 1 190 ? -0.294 5.259 -12.387 1.00 98.25 190 ALA A CA 1
ATOM 1502 C C . ALA A 1 190 ? 0.356 4.076 -13.111 1.00 98.25 190 ALA A C 1
ATOM 1504 O O . ALA A 1 190 ? -0.368 3.225 -13.615 1.00 98.25 190 ALA A O 1
ATOM 1505 N N . ILE A 1 191 ? 1.691 3.963 -13.113 1.00 98.19 191 ILE A N 1
ATOM 1506 C CA . ILE A 1 191 ? 2.385 2.870 -13.817 1.00 98.19 191 ILE A CA 1
ATOM 1507 C C . ILE A 1 191 ? 2.105 1.490 -13.204 1.00 98.19 191 ILE A C 1
ATOM 1509 O O . ILE A 1 191 ? 1.981 0.518 -13.947 1.00 98.19 191 ILE A O 1
ATOM 1513 N N . SER A 1 192 ? 1.944 1.390 -11.880 1.00 96.81 192 SER A N 1
ATOM 1514 C CA . SER A 1 192 ? 1.563 0.126 -11.233 1.00 96.81 192 SER A CA 1
ATOM 1515 C C . SER A 1 192 ? 0.126 -0.282 -11.566 1.00 96.81 192 SER A C 1
ATOM 1517 O O . SER A 1 192 ? -0.134 -1.459 -11.820 1.00 96.81 192 SER A O 1
ATOM 1519 N N . ASP A 1 193 ? -0.818 0.663 -11.614 1.00 98.19 193 ASP A N 1
ATOM 1520 C CA . ASP A 1 193 ? -2.191 0.354 -12.038 1.00 98.19 193 ASP A CA 1
ATOM 1521 C C . ASP A 1 193 ? -2.269 0.074 -13.550 1.00 98.19 193 ASP A C 1
ATOM 1523 O O . ASP A 1 193 ? -2.982 -0.836 -13.973 1.00 98.19 193 ASP A O 1
ATOM 1527 N N . ALA A 1 194 ? -1.472 0.768 -14.364 1.00 98.00 194 ALA A N 1
ATOM 1528 C CA . ALA A 1 194 ? -1.346 0.522 -15.798 1.00 98.00 194 ALA A CA 1
ATOM 1529 C C . ALA A 1 194 ? -0.870 -0.915 -16.080 1.00 98.00 194 ALA A C 1
ATOM 1531 O O . ALA A 1 194 ? -1.467 -1.621 -16.897 1.00 98.00 194 ALA A O 1
ATOM 1532 N N . ALA A 1 195 ? 0.134 -1.389 -15.331 1.00 97.31 195 ALA A N 1
ATOM 1533 C CA . ALA A 1 195 ? 0.629 -2.761 -15.418 1.00 97.31 195 ALA A CA 1
ATOM 1534 C C . ALA A 1 195 ? -0.477 -3.794 -15.141 1.00 97.31 195 ALA A C 1
ATOM 1536 O O . ALA A 1 195 ? -0.644 -4.740 -15.912 1.00 97.31 195 ALA A O 1
ATOM 1537 N N . LYS A 1 196 ? -1.288 -3.584 -14.094 1.00 97.12 196 LYS A N 1
ATOM 1538 C CA . LYS A 1 196 ? -2.431 -4.456 -13.758 1.00 97.12 196 LYS A CA 1
ATOM 1539 C C . LYS A 1 196 ? -3.549 -4.400 -14.798 1.00 97.12 196 LYS A C 1
ATOM 1541 O O . LYS A 1 196 ? -4.211 -5.405 -15.039 1.00 97.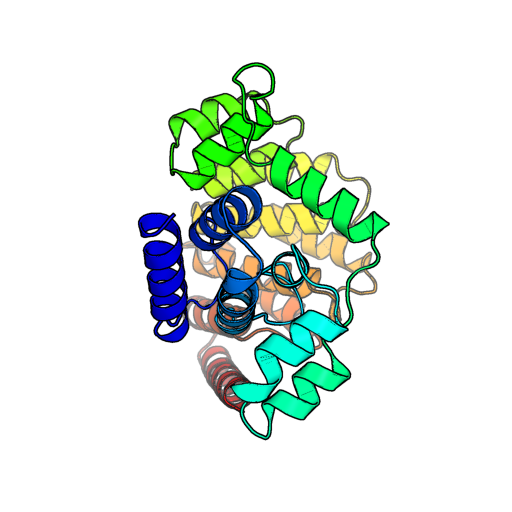12 196 LYS A O 1
ATOM 1546 N N . ALA A 1 197 ? -3.750 -3.244 -15.424 1.00 96.81 197 ALA A N 1
ATOM 1547 C CA . ALA A 1 197 ? -4.712 -3.061 -16.506 1.00 96.81 197 ALA A CA 1
ATOM 1548 C C . ALA A 1 197 ? -4.224 -3.614 -17.861 1.00 96.81 197 ALA A C 1
ATOM 1550 O O . ALA A 1 197 ? -4.996 -3.643 -18.818 1.00 96.81 197 ALA A O 1
ATOM 1551 N N . GLY A 1 198 ? -2.950 -4.011 -17.977 1.00 94.88 198 GLY A N 1
ATOM 1552 C CA . GLY A 1 198 ? -2.333 -4.386 -19.253 1.00 94.88 198 GLY A CA 1
ATOM 1553 C C . GLY A 1 198 ? -2.150 -3.207 -20.219 1.00 94.88 198 GLY A C 1
ATOM 1554 O O . GLY A 1 198 ? -1.965 -3.416 -21.418 1.00 94.88 198 GLY A O 1
ATOM 1555 N N . VAL A 1 199 ? -2.207 -1.970 -19.716 1.00 94.62 199 VAL A N 1
ATOM 1556 C CA . VAL A 1 199 ? -1.989 -0.743 -20.490 1.00 94.62 199 VAL A CA 1
ATOM 1557 C C . VAL A 1 199 ? -0.542 -0.320 -20.290 1.00 94.62 199 VAL A C 1
ATOM 1559 O O . VAL A 1 199 ? -0.120 -0.045 -19.174 1.00 94.62 199 VAL A O 1
ATOM 1562 N N . VAL A 1 200 ? 0.248 -0.287 -21.362 1.00 92.69 200 VAL A N 1
ATOM 1563 C CA . VAL A 1 200 ? 1.698 -0.076 -21.258 1.00 92.69 200 VAL A CA 1
ATOM 1564 C C . VAL A 1 200 ? 2.126 1.114 -22.108 1.00 92.69 200 VAL A C 1
ATOM 1566 O O . VAL A 1 200 ? 1.929 1.115 -23.321 1.00 92.69 200 VAL A O 1
ATOM 1569 N N . SER A 1 201 ? 2.744 2.109 -21.469 1.00 90.75 201 SER A N 1
ATOM 1570 C CA . SER A 1 201 ? 3.290 3.310 -22.111 1.00 90.75 201 SER A CA 1
ATOM 1571 C C . SER A 1 201 ? 4.651 3.677 -21.518 1.00 90.75 201 SER A C 1
ATOM 1573 O O . SER A 1 201 ? 4.943 3.376 -20.363 1.00 90.75 201 SER A O 1
ATOM 1575 N N . LEU A 1 202 ? 5.492 4.333 -22.320 1.00 95.38 202 LEU A N 1
ATOM 1576 C CA . LEU A 1 202 ? 6.778 4.877 -21.872 1.00 95.38 202 LEU A CA 1
ATOM 1577 C C . LEU A 1 202 ? 6.653 6.291 -21.290 1.00 95.38 202 LEU A C 1
ATOM 1579 O O . LEU A 1 202 ? 7.603 6.766 -20.677 1.00 95.38 202 LEU A O 1
ATOM 1583 N N . GLU A 1 203 ? 5.523 6.969 -21.496 1.00 96.88 203 GLU A N 1
ATOM 1584 C CA . GLU A 1 203 ? 5.369 8.401 -21.205 1.00 96.88 203 GLU A CA 1
ATOM 1585 C C . GLU A 1 203 ? 5.507 8.710 -19.710 1.00 96.88 203 GLU A C 1
ATOM 1587 O O . GLU A 1 203 ? 6.369 9.502 -19.328 1.00 96.88 203 GLU A O 1
ATOM 1592 N N . ASP A 1 204 ? 4.740 8.023 -18.860 1.00 97.31 204 ASP A N 1
ATOM 1593 C CA . ASP A 1 204 ? 4.789 8.226 -17.407 1.00 97.31 204 ASP A CA 1
ATOM 1594 C C . ASP A 1 204 ? 6.167 7.868 -16.832 1.00 97.31 204 ASP A C 1
ATOM 1596 O O . ASP A 1 204 ? 6.701 8.570 -15.975 1.00 97.31 204 ASP A O 1
ATOM 1600 N N . VAL A 1 205 ? 6.794 6.807 -17.350 1.00 98.12 205 VAL A N 1
ATOM 1601 C CA . VAL A 1 205 ? 8.141 6.382 -16.938 1.00 98.12 205 VAL A CA 1
ATOM 1602 C C . VAL A 1 205 ? 9.200 7.404 -17.346 1.00 98.12 205 VAL A C 1
ATOM 1604 O O . VAL A 1 205 ? 10.104 7.691 -16.560 1.00 98.12 205 VAL A O 1
ATOM 1607 N N . ALA A 1 206 ? 9.095 7.981 -18.544 1.00 98.00 206 ALA A N 1
ATOM 1608 C CA . ALA A 1 206 ? 10.002 9.027 -19.002 1.00 98.00 206 ALA A CA 1
ATOM 1609 C C . ALA A 1 206 ? 9.873 10.300 -18.152 1.00 98.00 206 ALA A C 1
ATOM 1611 O O . ALA A 1 206 ? 10.882 10.916 -17.807 1.00 98.00 206 ALA A O 1
ATOM 1612 N N . GLU A 1 207 ? 8.652 10.668 -17.763 1.00 97.94 207 GLU A N 1
ATOM 1613 C CA . GLU A 1 207 ? 8.426 11.826 -16.898 1.00 97.94 207 GLU A CA 1
ATOM 1614 C C . GLU A 1 207 ? 8.945 11.589 -15.470 1.00 97.94 207 GLU A C 1
ATOM 1616 O O . GLU A 1 207 ? 9.592 12.471 -14.901 1.00 97.94 207 GLU A O 1
ATOM 1621 N N . ILE A 1 208 ? 8.775 10.382 -14.914 1.00 97.81 208 ILE A N 1
ATOM 1622 C CA . ILE A 1 208 ? 9.421 9.996 -13.648 1.00 97.81 208 ILE A CA 1
ATOM 1623 C C . ILE A 1 208 ? 10.950 10.085 -13.769 1.00 97.81 208 ILE A C 1
ATOM 1625 O O . ILE A 1 208 ? 11.602 10.646 -12.884 1.00 97.81 208 ILE A O 1
ATOM 1629 N N . ASP A 1 209 ? 11.540 9.573 -14.858 1.00 97.00 209 ASP A N 1
ATOM 1630 C CA . ASP A 1 209 ? 12.997 9.610 -15.069 1.00 97.00 209 ASP A CA 1
ATOM 1631 C C . ASP A 1 209 ? 13.538 11.043 -15.116 1.00 97.00 209 ASP A C 1
ATOM 1633 O O . ASP A 1 209 ? 14.644 11.299 -14.641 1.00 97.00 209 ASP A O 1
ATOM 1637 N N . ARG A 1 210 ? 12.748 11.982 -15.646 1.00 96.81 210 ARG A N 1
ATOM 1638 C CA . ARG A 1 210 ? 13.078 13.408 -15.666 1.00 96.81 210 ARG A CA 1
ATOM 1639 C C . ARG A 1 210 ? 12.968 14.035 -14.274 1.00 96.81 210 ARG A C 1
ATOM 1641 O O . ARG A 1 210 ? 13.885 14.732 -13.847 1.00 96.81 210 ARG A O 1
ATOM 1648 N N . LEU A 1 211 ? 11.858 13.801 -13.574 1.00 96.69 211 LEU A N 1
ATOM 1649 C CA . LEU A 1 211 ? 11.544 14.433 -12.286 1.00 96.69 211 LEU A CA 1
ATOM 1650 C C . LEU A 1 211 ? 12.392 13.912 -11.121 1.00 96.69 211 LEU A C 1
ATOM 1652 O O . LEU A 1 211 ? 12.628 14.648 -10.164 1.00 96.69 211 LEU A O 1
ATOM 1656 N N . ARG A 1 212 ? 12.873 12.664 -11.176 1.00 93.88 212 ARG A N 1
ATOM 1657 C CA . ARG A 1 212 ? 13.640 12.069 -10.065 1.00 93.88 212 ARG A CA 1
ATOM 1658 C C . ARG A 1 212 ? 14.935 12.816 -9.740 1.00 93.88 212 ARG A C 1
ATOM 1660 O O . ARG A 1 212 ? 15.415 12.713 -8.615 1.00 93.88 212 ARG A O 1
ATOM 1667 N N . ALA A 1 213 ? 15.500 13.560 -10.696 1.00 91.44 213 ALA A N 1
ATOM 1668 C CA . ALA A 1 213 ? 16.689 14.384 -10.473 1.00 91.44 213 ALA A CA 1
ATOM 1669 C C . ALA A 1 213 ? 16.447 15.496 -9.434 1.00 91.44 213 ALA A C 1
ATOM 1671 O O . ALA A 1 213 ? 17.374 15.881 -8.725 1.00 91.44 213 A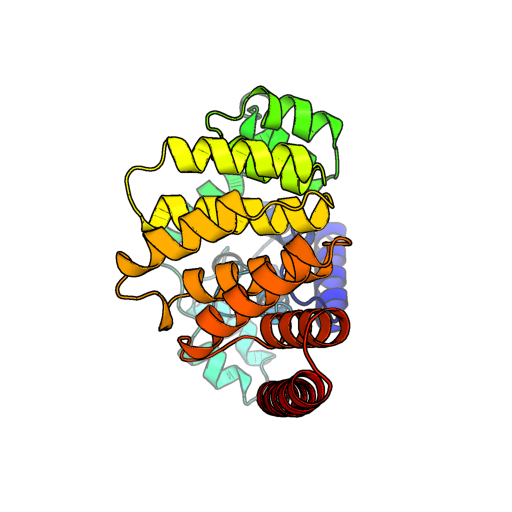LA A O 1
ATOM 1672 N N . ASP A 1 214 ? 15.197 15.945 -9.295 1.00 93.06 214 ASP A N 1
ATOM 1673 C CA . ASP A 1 214 ? 14.784 16.979 -8.343 1.00 93.06 214 ASP A CA 1
ATOM 1674 C C . ASP A 1 214 ? 14.448 16.408 -6.954 1.00 93.06 214 ASP A C 1
ATOM 1676 O O . ASP A 1 214 ? 13.993 17.144 -6.079 1.00 93.06 214 ASP A O 1
ATOM 1680 N N . ILE A 1 215 ? 14.631 15.099 -6.736 1.00 92.31 215 ILE A N 1
ATOM 1681 C CA . ILE A 1 215 ? 14.294 14.405 -5.489 1.00 92.31 215 ILE A CA 1
ATOM 1682 C C . ILE A 1 215 ? 15.596 13.942 -4.810 1.00 92.31 215 ILE A C 1
ATOM 1684 O O . ILE A 1 215 ? 16.077 12.839 -5.083 1.00 92.31 215 ILE A O 1
ATOM 1688 N N . PRO A 1 216 ? 16.173 14.735 -3.879 1.00 84.81 216 PRO A N 1
ATOM 1689 C CA . PRO A 1 216 ? 17.477 14.436 -3.277 1.00 84.81 216 PRO A CA 1
ATOM 1690 C C . PRO A 1 216 ? 17.527 13.087 -2.554 1.00 84.81 216 PRO A C 1
ATOM 1692 O O . PRO A 1 216 ? 18.575 12.456 -2.454 1.00 84.81 216 PRO A O 1
ATOM 1695 N N . SER A 1 217 ? 16.381 12.638 -2.047 1.00 86.75 217 SER A N 1
ATOM 1696 C CA . SER A 1 217 ? 16.243 11.427 -1.247 1.00 86.75 217 SER A CA 1
ATOM 1697 C C . SER A 1 217 ? 15.793 10.202 -2.050 1.00 86.75 217 SER A C 1
ATOM 1699 O O . SER A 1 217 ? 15.531 9.164 -1.443 1.00 86.75 217 SER A O 1
ATOM 1701 N N . TRP A 1 218 ? 15.751 10.280 -3.392 1.00 88.69 218 TRP A N 1
ATOM 1702 C CA . TRP A 1 218 ? 15.279 9.211 -4.291 1.00 88.69 218 TRP A CA 1
ATOM 1703 C C . TRP A 1 218 ? 15.808 7.822 -3.914 1.00 88.69 218 TRP A C 1
ATOM 1705 O O . TRP A 1 218 ? 15.073 6.839 -3.902 1.00 88.69 218 TRP A O 1
ATOM 1715 N N . GLN A 1 219 ? 17.091 7.759 -3.562 1.00 86.06 219 GLN A N 1
ATOM 1716 C CA . GLN A 1 219 ? 17.817 6.522 -3.278 1.00 86.06 219 GLN A CA 1
ATOM 1717 C C . GLN A 1 219 ? 17.474 5.891 -1.914 1.00 86.06 219 GLN A C 1
ATOM 1719 O O . GLN A 1 219 ? 17.702 4.695 -1.713 1.00 86.06 219 GLN A O 1
ATOM 1724 N N . GLN A 1 220 ? 16.950 6.688 -0.976 1.00 77.12 220 GLN A N 1
ATOM 1725 C CA . GLN A 1 220 ? 16.790 6.332 0.440 1.00 77.12 220 GLN A CA 1
ATOM 1726 C C . GLN A 1 220 ? 15.329 6.118 0.853 1.00 77.12 220 GLN A C 1
ATOM 1728 O O . GLN A 1 220 ? 15.052 5.374 1.795 1.00 77.12 220 GLN A O 1
ATOM 1733 N N . VAL A 1 221 ? 14.396 6.759 0.154 1.00 80.25 221 VAL A N 1
ATOM 1734 C CA . VAL A 1 221 ? 12.969 6.783 0.499 1.00 80.25 221 VAL A CA 1
ATOM 1735 C C . VAL A 1 221 ? 12.157 5.715 -0.227 1.00 80.25 221 VAL A C 1
ATOM 1737 O O . VAL A 1 221 ? 12.547 5.210 -1.279 1.00 80.25 221 VAL A O 1
ATOM 1740 N N . GLY A 1 222 ? 10.981 5.401 0.327 1.00 89.00 222 GLY A N 1
ATOM 1741 C CA . GLY A 1 222 ? 10.048 4.433 -0.254 1.00 89.00 222 GLY A CA 1
ATOM 1742 C C . GLY A 1 222 ? 9.636 4.768 -1.689 1.00 89.00 222 GLY A C 1
ATOM 1743 O O . GLY A 1 222 ? 9.510 3.855 -2.496 1.00 89.00 222 GLY A O 1
ATOM 1744 N N . LEU A 1 223 ? 9.533 6.057 -2.040 1.00 93.31 223 LE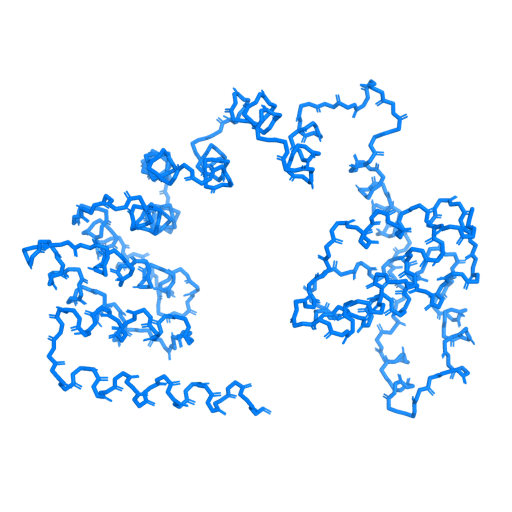U A N 1
ATOM 1745 C CA . LEU A 1 223 ? 9.091 6.497 -3.366 1.00 93.31 223 LEU A CA 1
ATOM 1746 C C . LEU A 1 223 ? 9.964 5.945 -4.506 1.00 93.31 223 LEU A C 1
ATOM 1748 O O . LEU A 1 223 ? 9.429 5.364 -5.446 1.00 93.31 223 LEU A O 1
ATOM 1752 N N . GLY A 1 224 ? 11.295 6.054 -4.409 1.00 95.19 224 GLY A N 1
ATOM 1753 C CA . GLY A 1 224 ? 12.190 5.548 -5.457 1.00 95.19 224 GLY A CA 1
ATOM 1754 C C . GLY A 1 224 ? 12.126 4.027 -5.610 1.00 95.19 224 GLY A C 1
ATOM 1755 O O . GLY A 1 224 ? 12.206 3.506 -6.724 1.00 95.19 224 GLY A O 1
ATOM 1756 N N . ARG A 1 225 ? 11.912 3.303 -4.502 1.00 95.25 225 ARG A N 1
ATOM 1757 C CA . ARG A 1 225 ? 11.722 1.844 -4.515 1.00 95.25 225 ARG A CA 1
ATOM 1758 C C . ARG A 1 225 ? 10.397 1.472 -5.180 1.00 95.25 225 ARG A C 1
ATOM 1760 O O . ARG A 1 225 ? 10.409 0.652 -6.093 1.00 95.25 225 ARG A O 1
ATOM 1767 N N . SER A 1 226 ? 9.294 2.105 -4.785 1.00 94.62 226 SER A N 1
ATOM 1768 C CA . SER A 1 226 ? 7.968 1.842 -5.354 1.00 94.62 226 SER A CA 1
ATOM 1769 C C . SER A 1 226 ? 7.910 2.170 -6.847 1.00 94.62 226 SER A C 1
ATOM 1771 O O . SER A 1 226 ? 7.431 1.352 -7.624 1.00 94.62 226 SER A O 1
ATOM 1773 N N . ALA A 1 227 ? 8.479 3.302 -7.276 1.00 97.12 227 ALA A N 1
ATOM 1774 C CA . ALA A 1 227 ? 8.565 3.667 -8.691 1.00 97.12 227 ALA A CA 1
ATOM 1775 C C . ALA A 1 227 ? 9.373 2.645 -9.510 1.00 97.12 227 ALA A C 1
ATOM 1777 O O . ALA A 1 227 ? 8.981 2.249 -10.606 1.00 97.12 227 ALA A O 1
ATOM 1778 N N . THR A 1 228 ? 10.504 2.186 -8.961 1.00 97.75 228 THR A N 1
ATOM 1779 C CA . THR A 1 228 ? 11.349 1.166 -9.601 1.00 97.75 228 THR A CA 1
ATOM 1780 C C . THR A 1 228 ? 10.627 -0.172 -9.715 1.00 97.75 228 THR A C 1
ATOM 1782 O O . THR A 1 228 ? 10.676 -0.792 -10.775 1.00 97.75 228 THR A O 1
ATOM 1785 N N . GLN A 1 229 ? 9.921 -0.596 -8.664 1.00 97.88 229 GLN A N 1
ATOM 1786 C CA . GLN A 1 229 ? 9.085 -1.793 -8.700 1.00 97.88 229 GLN A CA 1
ATOM 1787 C C . GLN A 1 229 ? 7.978 -1.667 -9.758 1.00 97.88 229 GLN A C 1
ATOM 1789 O O . GLN A 1 229 ? 7.878 -2.540 -10.616 1.00 97.88 229 GLN A O 1
ATOM 1794 N N . GLY A 1 230 ? 7.220 -0.566 -9.763 1.00 97.50 230 GLY A N 1
ATOM 1795 C CA . GLY A 1 230 ? 6.162 -0.327 -10.750 1.00 97.50 230 GLY A CA 1
ATOM 1796 C C . GLY A 1 230 ? 6.672 -0.331 -12.194 1.00 97.50 230 GLY A C 1
ATOM 1797 O O . GLY A 1 230 ? 6.005 -0.830 -13.094 1.00 97.50 230 GLY A O 1
ATOM 1798 N N . CYS A 1 231 ? 7.900 0.140 -12.431 1.00 98.38 231 CYS A N 1
ATOM 1799 C CA . CYS A 1 231 ? 8.526 0.092 -13.754 1.00 98.38 231 CYS A CA 1
ATOM 1800 C C . CYS A 1 231 ? 8.877 -1.345 -14.192 1.00 98.38 231 CYS A C 1
ATOM 1802 O O . CYS A 1 231 ? 8.697 -1.686 -15.364 1.00 98.38 231 CYS A O 1
ATOM 1804 N N . TYR A 1 232 ? 9.304 -2.220 -13.268 1.00 98.62 232 TYR A N 1
ATOM 1805 C CA . TYR A 1 232 ? 9.445 -3.653 -13.561 1.00 98.62 232 TYR A CA 1
ATOM 1806 C C . TYR A 1 232 ? 8.098 -4.320 -13.833 1.00 98.62 232 TYR A C 1
ATOM 1808 O O . TYR A 1 232 ? 7.987 -5.045 -14.817 1.00 98.62 232 TYR A O 1
ATOM 1816 N N . GLU A 1 233 ? 7.075 -4.051 -13.019 1.00 98.31 233 GLU A N 1
ATOM 1817 C CA . GLU A 1 233 ? 5.711 -4.567 -13.221 1.00 98.31 233 GLU A CA 1
ATOM 1818 C C . GLU A 1 233 ? 5.178 -4.184 -14.610 1.00 98.31 233 GLU A C 1
ATOM 1820 O O . GLU A 1 233 ? 4.663 -5.025 -15.348 1.00 98.31 233 GLU A O 1
ATOM 1825 N N . LEU A 1 234 ? 5.389 -2.931 -15.018 1.00 97.94 234 LEU A N 1
ATOM 1826 C CA . LEU A 1 234 ? 5.000 -2.440 -16.335 1.00 97.94 234 LEU A CA 1
ATOM 1827 C C . LEU A 1 234 ? 5.802 -3.107 -17.465 1.00 97.94 234 LEU A C 1
ATOM 1829 O O . LEU A 1 234 ? 5.244 -3.438 -18.515 1.00 97.94 234 LEU A O 1
ATOM 1833 N N . ALA A 1 235 ? 7.101 -3.357 -17.252 1.00 98.31 235 ALA A N 1
ATOM 1834 C CA . ALA A 1 235 ? 7.913 -4.130 -18.187 1.00 98.31 235 ALA A CA 1
ATOM 1835 C C . ALA A 1 235 ? 7.355 -5.553 -18.343 1.00 98.31 235 ALA A C 1
ATOM 1837 O O . ALA A 1 235 ? 7.168 -6.008 -19.471 1.00 98.31 235 ALA A O 1
ATOM 1838 N N . ILE A 1 236 ? 7.039 -6.237 -17.239 1.00 98.19 236 ILE A N 1
ATOM 1839 C CA . ILE A 1 236 ? 6.451 -7.586 -17.236 1.00 98.19 236 ILE A CA 1
ATOM 1840 C C . ILE A 1 236 ? 5.130 -7.607 -18.006 1.00 98.19 236 ILE A C 1
ATOM 1842 O O . ILE A 1 236 ? 4.931 -8.512 -18.815 1.00 98.19 236 ILE A O 1
ATOM 1846 N N . ALA A 1 237 ? 4.259 -6.616 -17.800 1.00 97.50 237 ALA A N 1
ATOM 1847 C CA . ALA A 1 237 ? 2.958 -6.523 -18.465 1.00 97.50 237 ALA A CA 1
ATOM 1848 C C . ALA A 1 237 ? 3.065 -6.285 -19.985 1.00 97.50 237 ALA A C 1
ATOM 1850 O O . ALA A 1 237 ? 2.167 -6.653 -20.745 1.00 97.50 237 ALA A O 1
ATOM 1851 N N . SER A 1 238 ? 4.169 -5.697 -20.454 1.00 97.06 238 SER A N 1
ATOM 1852 C CA . SER A 1 238 ? 4.382 -5.416 -21.875 1.00 97.06 238 SER A CA 1
ATOM 1853 C C . SER A 1 238 ? 4.462 -6.690 -22.714 1.00 97.06 238 SER A C 1
ATOM 1855 O O . SER A 1 238 ? 5.043 -7.690 -22.308 1.00 97.06 238 SER A O 1
ATOM 1857 N N . THR A 1 239 ? 3.936 -6.650 -23.937 1.00 96.25 239 THR A N 1
ATOM 1858 C CA . THR A 1 239 ? 4.120 -7.706 -24.951 1.00 96.25 239 THR A CA 1
ATOM 1859 C C . THR A 1 239 ? 4.972 -7.250 -26.135 1.00 96.25 239 THR A C 1
ATOM 1861 O O . THR A 1 239 ? 5.445 -8.092 -26.896 1.00 96.25 239 THR A O 1
ATOM 1864 N N . ASP A 1 240 ? 5.227 -5.945 -26.262 1.00 96.38 240 ASP A N 1
ATOM 1865 C CA . ASP A 1 240 ? 6.019 -5.359 -27.343 1.00 96.38 240 ASP A CA 1
ATOM 1866 C C . ASP A 1 240 ? 7.482 -5.178 -26.899 1.00 96.38 240 ASP A C 1
ATOM 1868 O O . ASP A 1 240 ? 7.750 -4.381 -25.995 1.00 96.38 240 ASP A O 1
ATOM 1872 N N . PRO A 1 241 ? 8.462 -5.838 -27.549 1.00 96.38 241 PRO A N 1
ATOM 1873 C CA . PRO A 1 241 ? 9.880 -5.643 -27.252 1.00 96.38 241 PRO A CA 1
ATOM 1874 C C . PRO A 1 241 ? 10.360 -4.190 -27.353 1.00 96.38 241 PRO A C 1
ATOM 1876 O O . PRO A 1 241 ? 11.336 -3.836 -26.689 1.00 96.38 241 PRO A O 1
ATOM 1879 N N . LYS A 1 242 ? 9.702 -3.349 -28.164 1.00 96.94 242 LYS A N 1
ATOM 1880 C CA . LYS A 1 242 ? 10.016 -1.916 -28.294 1.00 96.94 242 LYS A CA 1
ATOM 1881 C C . LYS A 1 242 ? 9.602 -1.099 -27.073 1.00 96.94 242 LYS A C 1
ATOM 1883 O O . LYS A 1 242 ? 10.077 0.020 -26.929 1.00 96.94 242 LYS A O 1
ATOM 1888 N N . ILE A 1 243 ? 8.751 -1.649 -26.209 1.00 97.25 243 ILE A N 1
ATOM 1889 C CA . ILE A 1 243 ? 8.288 -1.015 -24.972 1.00 97.25 243 ILE A CA 1
ATOM 1890 C C . ILE A 1 243 ? 8.892 -1.740 -23.762 1.00 97.25 243 ILE A C 1
ATOM 1892 O O . ILE A 1 243 ? 9.528 -1.109 -22.920 1.00 97.25 243 ILE A O 1
ATOM 1896 N N . GLY A 1 244 ? 8.785 -3.070 -23.709 1.00 97.75 244 GLY A N 1
ATOM 1897 C CA . GLY A 1 244 ? 9.252 -3.880 -22.583 1.00 97.75 244 GLY A CA 1
ATOM 1898 C C . GLY A 1 244 ? 10.757 -3.778 -22.314 1.00 97.75 244 GLY A C 1
ATOM 1899 O O . GLY A 1 244 ? 11.160 -3.608 -21.163 1.00 97.75 244 GLY A O 1
ATOM 1900 N N . ARG A 1 245 ? 11.607 -3.799 -23.357 1.00 98.00 245 ARG A N 1
ATOM 1901 C CA . ARG A 1 245 ? 13.068 -3.672 -23.173 1.00 98.00 245 ARG A CA 1
ATOM 1902 C C . ARG A 1 245 ? 13.478 -2.291 -22.638 1.00 98.00 245 ARG A C 1
ATOM 1904 O O . ARG A 1 245 ? 14.250 -2.265 -21.681 1.00 98.00 245 ARG A O 1
ATOM 1911 N N . PRO A 1 246 ? 12.986 -1.157 -23.181 1.00 98.44 246 PRO A N 1
ATOM 1912 C CA . PRO A 1 246 ? 13.258 0.152 -22.585 1.00 98.44 246 PRO A CA 1
ATOM 1913 C C . PRO A 1 246 ? 12.786 0.302 -21.135 1.00 98.44 246 PRO A C 1
ATOM 1915 O O . PRO A 1 246 ? 13.503 0.909 -20.337 1.00 98.44 246 PRO A O 1
ATOM 1918 N N . LEU A 1 247 ? 11.623 -0.257 -20.777 1.00 98.44 247 LEU A N 1
ATOM 1919 C CA . LEU A 1 247 ? 11.126 -0.248 -19.395 1.00 98.44 247 LEU A CA 1
ATOM 1920 C C . LEU A 1 247 ? 12.070 -1.012 -18.461 1.00 98.44 247 LEU A C 1
ATOM 1922 O O . LEU A 1 247 ? 12.542 -0.445 -17.478 1.00 98.44 247 LEU A O 1
ATOM 1926 N N . TRP A 1 248 ? 12.436 -2.246 -18.827 1.00 98.31 248 TRP A N 1
ATOM 1927 C CA . TRP A 1 248 ? 13.417 -3.059 -18.098 1.00 98.31 248 TRP A CA 1
ATOM 1928 C C . TRP A 1 248 ? 14.738 -2.309 -17.874 1.00 98.31 248 TRP A C 1
ATOM 1930 O O . TRP A 1 248 ? 15.211 -2.180 -16.746 1.00 98.31 248 TRP A O 1
ATOM 1940 N N . GLN A 1 249 ? 15.310 -1.750 -18.943 1.00 98.31 249 GLN A N 1
ATOM 1941 C CA . GLN A 1 249 ? 16.569 -1.004 -18.873 1.00 98.31 249 GLN A CA 1
ATOM 1942 C C . GLN A 1 249 ? 16.458 0.237 -17.982 1.00 98.31 249 GLN A C 1
ATOM 1944 O O . GLN A 1 249 ? 17.394 0.567 -17.253 1.00 98.31 249 GLN A O 1
ATOM 1949 N N . THR A 1 250 ? 15.325 0.936 -18.033 1.00 98.31 250 THR A N 1
ATOM 1950 C CA . THR A 1 250 ? 15.084 2.117 -17.200 1.00 98.31 250 THR A CA 1
ATOM 1951 C C . THR A 1 250 ? 14.983 1.736 -15.727 1.00 98.31 250 THR A C 1
ATOM 1953 O O . THR A 1 250 ? 15.662 2.345 -14.899 1.00 98.31 250 THR A O 1
ATOM 1956 N N . ALA A 1 251 ? 14.231 0.683 -15.411 1.00 97.94 251 ALA A N 1
ATOM 1957 C CA . ALA A 1 251 ? 14.106 0.162 -14.059 1.00 97.94 251 ALA A CA 1
ATOM 1958 C C . ALA A 1 251 ? 15.458 -0.318 -13.493 1.00 97.94 251 ALA A C 1
ATOM 1960 O O . ALA A 1 251 ? 15.783 0.007 -12.351 1.00 97.94 251 ALA A O 1
ATOM 1961 N N . GLU A 1 252 ? 16.308 -0.981 -14.288 1.00 98.00 252 GLU A N 1
ATOM 1962 C CA . GLU A 1 252 ? 17.660 -1.369 -13.849 1.00 98.00 252 GLU A CA 1
ATOM 1963 C C . GLU A 1 252 ? 18.546 -0.154 -13.550 1.00 98.00 252 GLU A C 1
ATOM 1965 O O . GLU A 1 252 ? 19.242 -0.136 -12.530 1.00 98.00 252 GLU A O 1
ATOM 1970 N N . ARG A 1 253 ? 18.480 0.905 -14.371 1.00 96.69 253 ARG A N 1
ATOM 1971 C CA . ARG A 1 253 ? 19.188 2.165 -14.078 1.00 96.69 253 ARG A CA 1
ATOM 1972 C C . ARG A 1 253 ? 18.705 2.805 -12.780 1.00 96.69 253 ARG A C 1
ATOM 1974 O O . ARG A 1 253 ? 19.517 3.369 -12.048 1.00 96.69 253 ARG A O 1
ATOM 1981 N N . TRP A 1 254 ? 17.404 2.761 -12.498 1.00 96.38 254 TRP A N 1
ATOM 1982 C CA . TRP A 1 254 ? 16.861 3.288 -11.246 1.00 96.38 254 TRP A CA 1
ATOM 1983 C C . TRP A 1 254 ? 17.302 2.439 -10.055 1.00 96.38 254 TRP A C 1
ATOM 1985 O O . TRP A 1 254 ? 17.817 2.992 -9.082 1.00 96.38 254 TRP A O 1
ATOM 1995 N N . ARG A 1 255 ? 17.200 1.108 -10.169 1.00 96.31 255 ARG A N 1
ATOM 1996 C CA . ARG A 1 255 ? 17.590 0.141 -9.133 1.00 96.31 255 ARG A CA 1
ATOM 1997 C C . ARG A 1 255 ? 19.063 0.258 -8.756 1.00 96.31 255 ARG A C 1
ATOM 1999 O O . ARG A 1 255 ? 19.376 0.207 -7.572 1.00 96.31 255 ARG A O 1
ATOM 2006 N N . ALA A 1 256 ? 19.954 0.453 -9.729 1.00 93.81 256 ALA A N 1
ATOM 2007 C CA . ALA A 1 256 ? 21.387 0.627 -9.485 1.00 93.81 256 ALA A CA 1
ATOM 2008 C C . ALA A 1 256 ? 21.713 1.832 -8.579 1.00 93.81 256 ALA A C 1
ATOM 2010 O O . ALA A 1 256 ? 22.767 1.853 -7.950 1.00 93.81 256 ALA A O 1
ATOM 2011 N N . GLY A 1 257 ? 20.816 2.822 -8.505 1.00 91.00 257 GLY A N 1
ATOM 2012 C CA . GLY A 1 257 ? 20.948 3.970 -7.612 1.00 91.00 257 GLY A CA 1
ATOM 2013 C C . GLY A 1 257 ? 20.330 3.782 -6.224 1.00 91.00 257 GLY A C 1
ATOM 2014 O O . GLY A 1 257 ? 20.511 4.654 -5.384 1.00 91.00 257 GLY A O 1
ATOM 2015 N N . LEU A 1 258 ? 19.584 2.706 -5.956 1.00 93.50 258 LEU A N 1
ATOM 2016 C CA . LEU A 1 258 ? 18.912 2.504 -4.666 1.00 93.50 258 LEU A CA 1
ATOM 2017 C C . LEU A 1 258 ? 19.866 1.905 -3.625 1.00 93.50 258 LEU A C 1
ATOM 2019 O O . LEU A 1 258 ? 20.660 1.019 -3.931 1.00 93.50 258 LEU A O 1
ATOM 2023 N N . THR A 1 259 ? 19.744 2.329 -2.362 1.00 90.25 259 THR A N 1
ATOM 2024 C CA . THR A 1 259 ? 20.542 1.757 -1.256 1.00 90.25 259 THR A CA 1
ATOM 2025 C C . THR A 1 259 ? 20.106 0.336 -0.891 1.00 90.25 259 THR A C 1
ATOM 2027 O O . THR A 1 259 ? 20.910 -0.480 -0.449 1.00 90.25 259 THR A O 1
ATOM 2030 N N . SER A 1 260 ? 18.819 0.038 -1.052 1.00 90.44 260 SER A N 1
ATOM 2031 C CA . SER A 1 260 ? 18.247 -1.286 -0.827 1.00 90.44 260 SER A CA 1
ATOM 2032 C C . SER A 1 260 ? 16.969 -1.452 -1.637 1.00 90.44 260 SER A C 1
ATOM 2034 O O . SER A 1 260 ? 16.351 -0.467 -2.061 1.00 90.44 260 SER A O 1
ATOM 2036 N N . PHE A 1 261 ? 16.568 -2.705 -1.833 1.00 93.62 261 PHE A N 1
ATOM 2037 C CA . PHE A 1 261 ? 15.365 -3.062 -2.566 1.00 93.62 261 PHE A CA 1
ATOM 2038 C C . PHE A 1 261 ? 14.669 -4.232 -1.872 1.00 93.62 261 PHE A C 1
ATOM 2040 O O . PHE A 1 261 ? 15.341 -5.118 -1.350 1.00 93.62 261 PHE A O 1
ATOM 2047 N N . SER A 1 262 ? 13.340 -4.188 -1.797 1.00 92.81 262 SER A N 1
ATOM 2048 C CA . SER A 1 262 ? 12.548 -5.204 -1.098 1.00 92.81 262 SER A CA 1
ATOM 2049 C C . SER A 1 262 ? 12.569 -6.536 -1.848 1.00 92.81 262 SER A C 1
ATOM 2051 O O . SER A 1 262 ? 12.809 -6.568 -3.055 1.00 92.81 262 SER A O 1
ATOM 2053 N N . LEU A 1 263 ? 12.247 -7.630 -1.147 1.00 94.88 263 LEU A N 1
ATOM 2054 C CA . LEU A 1 263 ? 12.078 -8.946 -1.770 1.00 94.88 263 LEU A CA 1
ATOM 2055 C C . LEU A 1 263 ? 11.080 -8.902 -2.939 1.00 94.88 263 LEU A C 1
ATOM 2057 O O . LEU A 1 263 ? 11.410 -9.357 -4.026 1.00 94.88 263 LEU A O 1
ATOM 2061 N N . VAL A 1 264 ? 9.918 -8.269 -2.744 1.00 95.25 264 VAL A N 1
ATOM 2062 C CA . VAL A 1 264 ? 8.891 -8.110 -3.791 1.00 95.25 264 VAL A CA 1
ATOM 2063 C C . VAL A 1 264 ? 9.445 -7.363 -5.009 1.00 95.25 264 VAL A C 1
ATOM 2065 O O . VAL A 1 264 ? 9.231 -7.771 -6.147 1.00 95.25 264 VAL A O 1
ATOM 2068 N N . GLY A 1 265 ? 10.226 -6.302 -4.784 1.00 96.44 265 GLY A N 1
ATOM 2069 C CA . GLY A 1 265 ? 10.899 -5.587 -5.864 1.00 96.44 265 GLY A CA 1
ATOM 2070 C C . GLY A 1 265 ? 11.916 -6.461 -6.606 1.00 96.44 265 GLY A C 1
ATOM 2071 O O . GLY A 1 265 ? 11.969 -6.429 -7.834 1.00 96.44 265 GLY A O 1
ATOM 2072 N N . LEU A 1 266 ? 12.721 -7.254 -5.887 1.00 97.75 266 LEU A N 1
ATOM 2073 C CA . LEU A 1 266 ? 13.699 -8.173 -6.485 1.00 97.75 266 LEU A CA 1
ATOM 2074 C C . LEU A 1 266 ? 13.029 -9.284 -7.303 1.00 97.75 266 LEU A C 1
ATOM 2076 O O . LEU A 1 266 ? 13.537 -9.643 -8.363 1.00 97.75 266 LEU A O 1
ATOM 2080 N N . GLU A 1 267 ? 11.890 -9.798 -6.844 1.00 98.00 267 GLU A N 1
ATOM 2081 C CA . GLU A 1 267 ? 11.094 -10.786 -7.575 1.00 98.00 267 GLU A CA 1
ATOM 2082 C C . GLU A 1 267 ? 10.518 -10.189 -8.867 1.00 98.00 267 GLU A C 1
ATOM 2084 O O . GLU A 1 267 ? 10.680 -10.791 -9.931 1.00 98.00 267 GLU A O 1
ATOM 2089 N N . ALA A 1 268 ? 9.978 -8.965 -8.817 1.00 98.00 268 ALA A N 1
ATOM 2090 C CA . ALA A 1 268 ? 9.549 -8.241 -10.015 1.00 98.00 268 ALA A CA 1
ATOM 2091 C C . ALA A 1 268 ? 10.723 -7.975 -10.979 1.00 98.00 268 ALA A C 1
ATOM 2093 O O . ALA A 1 268 ? 10.612 -8.190 -12.184 1.00 98.00 268 ALA A O 1
ATOM 2094 N N . ALA A 1 269 ? 11.890 -7.569 -10.469 1.00 98.44 269 ALA A N 1
ATOM 2095 C CA . ALA A 1 269 ? 13.082 -7.381 -11.296 1.00 98.44 269 ALA A CA 1
ATOM 2096 C C . ALA A 1 269 ? 13.499 -8.687 -11.989 1.00 98.44 269 ALA A C 1
ATOM 2098 O O . ALA A 1 269 ? 13.787 -8.700 -13.183 1.00 98.44 269 ALA A O 1
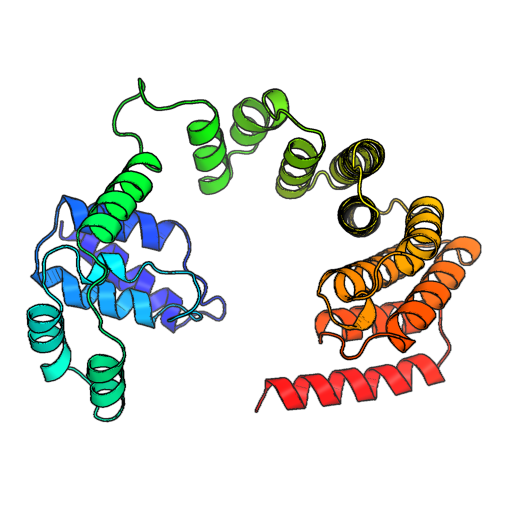ATOM 2099 N N . ARG A 1 270 ? 13.508 -9.803 -11.256 1.00 98.44 270 ARG A N 1
ATOM 2100 C CA . ARG A 1 270 ? 13.849 -11.128 -11.786 1.00 98.44 270 ARG A CA 1
ATOM 2101 C C . ARG A 1 270 ? 12.896 -11.558 -12.900 1.00 98.44 270 ARG A C 1
ATOM 2103 O O . ARG A 1 270 ? 13.345 -12.067 -13.925 1.00 98.44 270 ARG A O 1
ATOM 2110 N N . GLU A 1 271 ? 11.595 -11.362 -12.714 1.00 98.44 271 GLU A N 1
ATOM 2111 C CA . GLU A 1 271 ? 10.591 -11.701 -13.724 1.00 98.44 271 GLU A CA 1
ATOM 2112 C C . GLU A 1 271 ? 10.719 -10.812 -14.971 1.00 98.44 271 GLU A C 1
ATOM 2114 O O . GLU A 1 271 ? 10.723 -11.315 -16.098 1.00 98.44 271 GLU A O 1
ATOM 2119 N N . ALA A 1 272 ? 10.939 -9.507 -14.788 1.00 98.31 272 ALA A N 1
ATOM 2120 C CA . ALA A 1 272 ? 11.216 -8.594 -15.892 1.00 98.31 272 ALA A CA 1
ATOM 2121 C C . ALA A 1 272 ? 12.505 -8.978 -16.648 1.00 98.31 272 ALA A C 1
ATOM 2123 O O . ALA A 1 272 ? 12.517 -8.964 -17.883 1.00 98.31 272 ALA A O 1
ATOM 2124 N N . ALA A 1 273 ? 13.561 -9.390 -15.936 1.00 98.38 273 ALA A N 1
ATOM 2125 C CA . ALA A 1 273 ? 14.809 -9.879 -16.523 1.00 98.38 273 ALA A CA 1
ATOM 2126 C C . ALA A 1 273 ? 14.598 -11.156 -17.343 1.00 98.38 273 ALA A C 1
ATOM 2128 O O . ALA A 1 273 ? 15.101 -11.255 -18.459 1.00 98.38 273 ALA A O 1
ATOM 2129 N N . ALA A 1 274 ? 13.811 -12.109 -16.835 1.00 98.12 274 ALA A N 1
ATOM 2130 C CA . ALA A 1 274 ? 13.503 -13.346 -17.551 1.00 98.12 274 ALA A CA 1
ATOM 2131 C C . ALA A 1 274 ? 12.790 -13.085 -18.888 1.00 98.12 274 ALA A C 1
ATOM 2133 O O . ALA A 1 274 ? 12.954 -13.848 -19.841 1.00 98.12 274 ALA A O 1
ATOM 2134 N N . ARG A 1 275 ? 12.020 -11.993 -18.969 1.00 97.81 275 ARG A N 1
ATOM 2135 C CA . ARG A 1 275 ? 11.297 -11.595 -20.179 1.00 97.81 275 ARG A CA 1
ATOM 2136 C C . ARG A 1 275 ? 12.129 -10.731 -21.132 1.00 97.81 275 ARG A C 1
ATOM 2138 O O . ARG A 1 275 ? 12.035 -10.908 -22.347 1.00 97.81 275 ARG A O 1
ATOM 2145 N N . TRP A 1 276 ? 12.912 -9.788 -20.607 1.00 98.19 276 TRP A N 1
ATOM 2146 C CA . TRP A 1 276 ? 13.516 -8.708 -21.404 1.00 98.19 276 TRP A CA 1
ATOM 2147 C C . TRP A 1 276 ? 15.026 -8.523 -21.240 1.00 98.19 276 TRP A C 1
ATOM 2149 O O . TRP A 1 276 ? 15.639 -7.866 -22.092 1.00 98.19 276 TRP A O 1
ATOM 2159 N N . GLY A 1 277 ? 15.605 -9.076 -20.176 1.00 95.88 277 GLY A N 1
ATOM 2160 C CA . GLY A 1 277 ? 17.037 -9.063 -19.891 1.00 95.88 277 GLY A CA 1
ATOM 2161 C C . GLY A 1 277 ? 17.792 -10.189 -20.594 1.00 95.88 277 GLY A C 1
ATOM 2162 O O . GLY A 1 277 ? 17.305 -10.792 -21.557 1.00 95.88 277 GLY A O 1
ATOM 2163 N N . ASP A 1 278 ? 19.009 -10.449 -20.125 1.00 96.62 278 ASP A N 1
ATOM 2164 C CA . ASP A 1 278 ? 19.825 -11.578 -20.568 1.00 96.62 278 ASP A CA 1
ATOM 2165 C C . ASP A 1 278 ? 19.931 -12.679 -19.483 1.00 96.62 278 ASP A C 1
ATOM 2167 O O . ASP A 1 278 ? 19.524 -12.479 -18.334 1.00 96.62 278 ASP A O 1
ATOM 2171 N N . PRO A 1 279 ? 20.458 -13.877 -19.809 1.00 97.62 279 PRO A N 1
ATOM 2172 C CA . PRO A 1 279 ? 20.601 -14.946 -18.819 1.00 97.62 279 PRO A CA 1
ATOM 2173 C C . PRO A 1 279 ? 21.491 -14.589 -17.616 1.00 97.62 279 PRO A C 1
ATOM 2175 O O . PRO A 1 279 ? 21.325 -15.174 -16.544 1.00 97.62 279 PRO A O 1
ATOM 2178 N N . ALA A 1 280 ? 22.433 -13.653 -17.769 1.00 97.75 280 ALA A N 1
ATOM 2179 C CA . ALA A 1 280 ? 23.296 -13.219 -16.677 1.00 97.75 280 ALA A CA 1
ATOM 2180 C C . ALA A 1 280 ? 22.541 -12.308 -15.696 1.00 97.75 280 ALA A C 1
ATOM 2182 O O . ALA A 1 280 ? 22.746 -12.424 -14.485 1.00 97.75 280 ALA A O 1
ATOM 2183 N N . ASP A 1 281 ? 21.628 -11.466 -16.188 1.00 97.69 281 ASP A N 1
ATOM 2184 C CA . ASP A 1 281 ? 20.724 -10.671 -15.353 1.00 97.69 281 ASP A CA 1
ATOM 2185 C C . ASP A 1 281 ? 19.846 -11.556 -14.466 1.00 97.69 281 ASP A C 1
ATOM 2187 O O . ASP A 1 281 ? 19.759 -11.320 -13.258 1.00 97.69 281 ASP A O 1
ATOM 2191 N N . VAL A 1 282 ? 19.246 -12.606 -15.040 1.00 98.06 282 VAL A N 1
ATOM 2192 C CA . VAL A 1 282 ? 18.406 -13.557 -14.292 1.00 98.06 282 VAL A CA 1
ATOM 2193 C C . VAL A 1 282 ? 19.215 -14.242 -13.194 1.00 98.06 282 VAL A C 1
ATOM 2195 O O . VAL A 1 282 ? 18.821 -14.192 -12.031 1.00 98.06 282 VAL A O 1
ATOM 2198 N N . ALA A 1 283 ? 20.385 -14.796 -13.530 1.00 98.06 283 ALA A N 1
ATOM 2199 C CA . ALA A 1 283 ? 21.243 -15.475 -12.559 1.00 98.06 283 ALA A CA 1
ATOM 2200 C C . ALA A 1 283 ? 21.688 -14.543 -11.417 1.00 98.06 283 ALA A C 1
ATOM 2202 O O . ALA A 1 283 ? 21.711 -14.934 -10.249 1.00 98.06 283 ALA A O 1
ATOM 2203 N N . ARG A 1 284 ? 22.011 -13.283 -11.733 1.00 97.94 284 ARG A N 1
ATOM 2204 C CA . ARG A 1 284 ? 22.356 -12.262 -10.736 1.00 97.94 284 ARG A CA 1
ATOM 2205 C C . ARG A 1 284 ? 21.184 -11.960 -9.799 1.00 97.94 284 ARG A C 1
ATOM 2207 O O . ARG A 1 284 ? 21.402 -11.756 -8.604 1.00 97.94 284 ARG A O 1
ATOM 2214 N N . LEU A 1 285 ? 19.961 -11.897 -10.322 1.00 98.00 285 LEU A N 1
ATOM 2215 C CA . LEU A 1 285 ? 18.761 -11.604 -9.535 1.00 98.00 285 LEU A CA 1
ATOM 2216 C C . LEU A 1 285 ? 18.280 -12.805 -8.721 1.00 98.00 285 LEU A C 1
ATOM 2218 O O . LEU A 1 285 ? 17.850 -12.596 -7.593 1.00 98.00 285 LEU A O 1
ATOM 2222 N N . ASP A 1 286 ? 18.436 -14.035 -9.216 1.00 98.06 286 ASP A N 1
ATOM 2223 C CA . ASP A 1 286 ? 18.209 -15.259 -8.434 1.00 98.06 286 ASP A CA 1
ATOM 2224 C C . ASP A 1 286 ? 19.032 -15.236 -7.136 1.00 98.06 286 ASP A C 1
ATOM 2226 O O . ASP A 1 286 ? 18.496 -15.414 -6.043 1.00 98.06 286 ASP A O 1
ATOM 2230 N N . VAL A 1 287 ? 20.331 -14.925 -7.239 1.00 97.94 287 VAL A N 1
ATOM 2231 C CA . VAL A 1 287 ? 21.220 -14.815 -6.070 1.00 97.94 287 VAL A CA 1
ATOM 2232 C C . VAL A 1 287 ? 20.750 -13.721 -5.106 1.00 97.94 287 VAL A C 1
ATOM 2234 O O . VAL A 1 287 ? 20.770 -13.923 -3.892 1.00 97.94 287 VAL A O 1
ATOM 2237 N N . ALA A 1 288 ? 20.320 -12.566 -5.624 1.00 96.69 288 ALA A N 1
ATOM 2238 C CA . ALA A 1 288 ? 19.842 -11.459 -4.797 1.00 96.69 288 ALA A CA 1
ATOM 2239 C C . ALA A 1 288 ? 18.525 -11.792 -4.070 1.00 96.69 288 ALA A C 1
ATOM 2241 O O . ALA A 1 288 ? 18.391 -11.478 -2.888 1.00 96.69 288 ALA A O 1
ATOM 2242 N N . VAL A 1 289 ? 17.581 -12.451 -4.753 1.00 97.31 289 VAL A N 1
ATOM 2243 C CA . VAL A 1 289 ? 16.308 -12.916 -4.177 1.00 97.31 289 VAL A CA 1
ATOM 2244 C C . VAL A 1 289 ? 16.566 -13.904 -3.041 1.00 97.31 289 VAL A C 1
ATOM 2246 O O . VAL A 1 289 ? 16.041 -13.726 -1.943 1.00 97.31 289 VAL A O 1
ATOM 2249 N N . GLU A 1 290 ? 17.419 -14.906 -3.259 1.00 97.00 290 GLU A N 1
ATOM 2250 C CA . GLU A 1 290 ? 17.727 -15.909 -2.234 1.00 97.00 290 GLU A CA 1
ATOM 2251 C C . GLU A 1 290 ? 18.469 -15.310 -1.030 1.00 97.00 290 GLU A C 1
ATOM 2253 O O . GLU A 1 290 ? 18.165 -15.641 0.119 1.00 97.00 290 GLU A O 1
ATOM 2258 N N . ALA A 1 291 ? 19.393 -14.372 -1.263 1.00 95.62 291 ALA A N 1
ATOM 2259 C CA . ALA A 1 291 ? 20.063 -13.650 -0.184 1.00 95.62 291 ALA A CA 1
ATOM 2260 C C . ALA A 1 291 ? 19.070 -12.850 0.680 1.00 95.62 291 ALA A C 1
ATOM 2262 O O . ALA A 1 291 ? 19.175 -12.858 1.909 1.00 95.62 291 ALA A O 1
ATOM 2263 N N . GLU A 1 292 ? 18.088 -12.195 0.057 1.00 94.12 292 GLU A N 1
ATOM 2264 C CA . GLU A 1 292 ? 17.079 -11.409 0.768 1.00 94.12 292 GLU A CA 1
ATOM 2265 C C . GLU A 1 292 ? 16.076 -12.296 1.524 1.00 94.12 292 GLU A C 1
ATOM 2267 O O . GLU A 1 292 ? 15.751 -12.008 2.679 1.00 94.12 292 GLU A O 1
ATOM 2272 N N . ARG A 1 293 ? 15.661 -13.433 0.947 1.00 92.44 293 ARG A N 1
ATOM 2273 C CA . ARG A 1 293 ? 14.857 -14.451 1.651 1.00 92.44 293 ARG A CA 1
ATOM 2274 C C . ARG A 1 293 ? 15.569 -14.959 2.901 1.00 92.44 293 ARG A C 1
ATOM 2276 O O . ARG A 1 293 ? 14.977 -15.006 3.978 1.00 92.44 293 ARG A O 1
ATOM 2283 N N . ALA A 1 294 ? 16.858 -15.275 2.780 1.00 92.81 294 ALA A N 1
ATOM 2284 C CA . ALA A 1 294 ? 17.672 -15.717 3.906 1.00 92.81 294 ALA A CA 1
ATOM 2285 C C . ALA A 1 294 ? 17.846 -14.631 4.982 1.00 92.81 294 ALA A C 1
ATOM 2287 O O . ALA A 1 294 ? 17.997 -14.966 6.155 1.00 92.81 294 ALA A O 1
ATOM 2288 N N . ARG A 1 295 ? 17.834 -13.343 4.610 1.00 91.38 295 ARG A N 1
ATOM 2289 C CA . ARG A 1 295 ? 17.874 -12.219 5.558 1.00 91.38 295 ARG A CA 1
ATOM 2290 C C . ARG A 1 295 ? 16.567 -12.087 6.340 1.00 91.38 295 ARG A C 1
ATOM 2292 O O . ARG A 1 295 ? 16.627 -11.841 7.536 1.00 91.38 295 ARG A O 1
ATOM 2299 N N . ILE A 1 296 ? 15.419 -12.230 5.675 1.00 84.75 296 ILE A N 1
ATOM 2300 C CA . ILE A 1 296 ? 14.084 -12.110 6.292 1.00 84.75 296 ILE A CA 1
ATOM 2301 C C . ILE A 1 296 ? 13.784 -13.289 7.229 1.00 84.75 296 ILE A C 1
ATOM 2303 O O . ILE A 1 296 ? 13.067 -13.125 8.209 1.00 84.75 296 ILE A O 1
ATOM 2307 N N . ALA A 1 297 ? 14.338 -14.470 6.947 1.00 80.06 297 ALA A N 1
ATOM 2308 C CA . ALA A 1 297 ? 14.143 -15.668 7.763 1.00 80.06 297 ALA A CA 1
ATOM 2309 C C . ALA A 1 297 ? 14.962 -15.703 9.075 1.00 80.06 297 ALA A C 1
ATOM 2311 O O . ALA A 1 297 ? 14.830 -16.667 9.831 1.00 80.06 297 ALA A O 1
ATOM 2312 N N . ARG A 1 298 ? 15.831 -14.713 9.325 1.00 73.62 298 ARG A N 1
ATOM 2313 C CA . ARG A 1 298 ? 16.649 -14.584 10.545 1.00 73.62 298 ARG A CA 1
ATOM 2314 C C . ARG A 1 298 ? 16.006 -13.625 11.533 1.00 73.62 298 ARG A C 1
ATOM 2316 O O . ARG A 1 298 ? 16.105 -13.923 12.741 1.00 73.62 298 ARG A O 1
#

Foldseek 3Di:
DVVLLVQLVVVLVCLQVDPQQAADVSNLVSLLVCLVPHALLCLVSLVSNLVSHPCSDDDGRDNLSSPSHDALVRSLVNPVVVDDPVVNVVSVPPSHHPDPVVSVVVNVVSCLLPDPDPVSCALVSQLVVCLNVVVLVSVCPSQCVPPPALQSNLVSCVSVVVLQSSLVSLCVQLVVDDALQSNLQSLLSNLQSCLSVLNADCVSVVSNVVSVVVPPCLQPDPSLQSSLLSLLSRLLSDPDLVGNQVSLVSSVVSVVSHPDHALSSLVSNLSSCVVHNDPVSNVVSVVVNVVRVVVVVD